Protein AF-A0A7C3WWT5-F1 (afdb_monomer_lite)

Foldseek 3Di:
DVVVLVVLVPDQEAEAEAEQAPPGPDAPVVVVVVVVVVNCVNPVVSVVHQYAYEHEDCVRGDVVSVVVSVVVCVVVVHHYFYAYPVVRHRVVVVVVVSVVSRVVSCVVVPVDDPDDPPPDPDDVVPPQQWAWDDDDQAIEIDGPVLLVLVVVFDCVDPVSVVVSVVVCVVSVVLVRCVVVVADFQGWYHRPPDIDTDDDDD

Radius of gyration: 20.86 Å; chains: 1; bounding box: 36×43×58 Å

Sequence (201 aa):
GLRFLRHVERTAVLLHLVDVSEAALEPPAAALKAVLGELAAYSPRLLQRPQLLAASKVDVVYRPHLEEAREEALRRGWKFFPISAVTGQGLPELVGCLCELVEEHRKGSGFPESGERVVYAYDPRRERGFRVVREEGYYRVLGEAVEGLVRRLDLERPQALAYVQSRLRRMGVEEELLRQGAREGDTVVIGDYVFDFLPES

pLDDT: mean 79.28, std 17.75, range [28.95, 97.94]

Structure (mmCIF, N/CA/C/O backbone):
data_AF-A0A7C3WWT5-F1
#
_entry.id   AF-A0A7C3WWT5-F1
#
loop_
_atom_site.group_PDB
_atom_site.id
_atom_site.type_symbol
_atom_site.label_atom_id
_atom_site.label_alt_id
_atom_site.label_comp_id
_atom_site.label_asym_id
_atom_site.label_entity_id
_atom_site.label_seq_id
_atom_site.pdbx_PDB_ins_code
_atom_site.Cartn_x
_atom_site.Cartn_y
_atom_site.Cartn_z
_atom_site.occupancy
_atom_site.B_iso_or_equiv
_atom_site.auth_seq_id
_atom_site.auth_comp_id
_atom_site.auth_asym_id
_atom_site.auth_atom_id
_atom_site.pdbx_PDB_model_num
ATOM 1 N N . GLY A 1 1 ? 3.940 -12.212 5.583 1.00 54.59 1 GLY A N 1
ATOM 2 C CA . GLY A 1 1 ? 3.938 -12.922 6.888 1.00 54.59 1 GLY A CA 1
ATOM 3 C C . GLY A 1 1 ? 2.726 -12.523 7.722 1.00 54.59 1 GLY A C 1
ATOM 4 O O . GLY A 1 1 ? 2.333 -11.369 7.651 1.00 54.59 1 GLY A O 1
ATOM 5 N N . LEU A 1 2 ? 2.131 -13.439 8.499 1.00 52.16 2 LEU A N 1
ATOM 6 C CA . LEU A 1 2 ? 0.781 -13.313 9.099 1.00 52.16 2 LEU A CA 1
ATOM 7 C C . LEU A 1 2 ? 0.488 -11.981 9.829 1.00 52.16 2 LEU A C 1
ATOM 9 O O . LEU A 1 2 ? -0.620 -11.459 9.756 1.00 52.16 2 LEU A O 1
ATOM 13 N N . ARG A 1 3 ? 1.495 -11.396 10.495 1.00 53.31 3 ARG A N 1
ATOM 14 C CA . ARG A 1 3 ? 1.381 -10.093 11.171 1.00 53.31 3 ARG A CA 1
ATOM 15 C C . ARG A 1 3 ? 1.045 -8.955 10.198 1.00 53.31 3 ARG A C 1
ATOM 17 O O . ARG A 1 3 ? 0.202 -8.136 10.526 1.00 53.31 3 ARG A O 1
ATOM 24 N N . PHE A 1 4 ? 1.633 -8.928 9.002 1.00 62.91 4 PHE A N 1
ATOM 25 C CA . PHE A 1 4 ? 1.318 -7.947 7.951 1.00 62.91 4 PHE A CA 1
ATOM 26 C C . PHE A 1 4 ? -0.140 -8.070 7.486 1.00 62.91 4 PHE A C 1
ATOM 28 O O . PHE A 1 4 ? -0.837 -7.071 7.360 1.00 62.91 4 PHE A O 1
ATOM 35 N N . LEU A 1 5 ? -0.642 -9.296 7.332 1.00 66.94 5 LEU A N 1
ATOM 36 C CA . LEU A 1 5 ? -2.000 -9.551 6.838 1.00 66.94 5 LEU A CA 1
ATOM 37 C C . LEU A 1 5 ? -3.086 -9.083 7.819 1.00 66.94 5 LEU A C 1
ATOM 39 O O . LEU A 1 5 ? -4.090 -8.515 7.393 1.00 66.94 5 LEU A O 1
ATOM 43 N N . ARG A 1 6 ? -2.835 -9.191 9.132 1.00 62.66 6 ARG A N 1
ATOM 44 C CA . ARG A 1 6 ? -3.691 -8.571 10.162 1.00 62.66 6 ARG A CA 1
ATOM 45 C C . ARG A 1 6 ? -3.781 -7.045 10.039 1.00 62.66 6 ARG A C 1
ATOM 47 O O . ARG A 1 6 ? -4.819 -6.476 10.360 1.00 62.66 6 ARG A O 1
ATOM 54 N N . HIS A 1 7 ? -2.717 -6.375 9.591 1.00 63.53 7 HIS A N 1
ATOM 55 C CA . HIS A 1 7 ? -2.743 -4.923 9.368 1.00 63.53 7 HIS A CA 1
ATOM 56 C C . HIS A 1 7 ? -3.504 -4.582 8.087 1.00 63.53 7 HIS A C 1
ATOM 58 O O . HIS A 1 7 ? -4.303 -3.647 8.075 1.00 63.53 7 HIS A O 1
ATOM 64 N N . VAL A 1 8 ? -3.321 -5.390 7.037 1.00 65.19 8 VAL A N 1
ATOM 65 C CA . VAL A 1 8 ? -4.068 -5.259 5.782 1.00 65.19 8 VAL A CA 1
ATOM 66 C C . VAL A 1 8 ? -5.573 -5.366 6.036 1.00 65.19 8 VAL A C 1
ATOM 68 O O . VAL A 1 8 ? -6.326 -4.589 5.471 1.00 65.19 8 VAL A O 1
ATOM 71 N N . GLU A 1 9 ? -6.042 -6.198 6.971 1.00 64.56 9 GLU A N 1
ATOM 72 C CA . GLU A 1 9 ? -7.459 -6.261 7.387 1.00 64.56 9 GLU A CA 1
ATOM 73 C C . GLU A 1 9 ? -8.041 -4.973 7.974 1.00 64.56 9 GLU A C 1
ATOM 75 O O . GLU A 1 9 ? -9.256 -4.884 8.122 1.00 64.56 9 GLU A O 1
ATOM 80 N N . ARG A 1 10 ? -7.246 -3.941 8.248 1.00 68.00 10 ARG A N 1
ATOM 81 C CA . ARG A 1 10 ? -7.733 -2.666 8.796 1.00 68.00 10 ARG A CA 1
ATOM 82 C C . ARG A 1 10 ? -7.641 -1.505 7.800 1.00 68.00 10 ARG A C 1
ATOM 84 O O . ARG A 1 10 ? -7.881 -0.365 8.181 1.00 68.00 10 ARG A O 1
ATOM 91 N N . THR A 1 11 ? -7.312 -1.776 6.534 1.00 74.81 11 THR A N 1
ATOM 92 C CA . THR A 1 11 ? -7.235 -0.756 5.478 1.00 74.81 11 THR A CA 1
ATOM 93 C C . THR A 1 11 ? -8.552 -0.588 4.717 1.00 74.81 11 THR A C 1
ATOM 95 O O . THR A 1 11 ? -9.292 -1.542 4.488 1.00 74.81 11 THR A O 1
ATOM 98 N N . ALA A 1 12 ? -8.834 0.634 4.272 1.00 78.81 12 ALA A N 1
ATOM 99 C CA . ALA A 1 12 ? -10.000 0.927 3.436 1.00 78.81 12 ALA A CA 1
ATOM 100 C C . ALA A 1 12 ? -9.848 0.406 1.992 1.00 78.81 12 ALA A C 1
ATOM 102 O O . ALA A 1 12 ? -10.822 0.011 1.356 1.00 78.81 12 ALA A O 1
ATOM 103 N N . VAL A 1 13 ? -8.615 0.412 1.479 1.00 86.38 13 VAL A N 1
ATOM 104 C CA . VAL A 1 13 ? -8.267 0.166 0.072 1.00 86.38 13 VAL A CA 1
ATOM 105 C C . VAL A 1 13 ? -7.012 -0.703 0.016 1.00 86.38 13 VAL A C 1
ATOM 107 O O . VAL A 1 13 ? -6.165 -0.630 0.913 1.00 86.38 13 VAL A O 1
ATOM 110 N N . LEU A 1 14 ? -6.884 -1.520 -1.032 1.00 91.75 14 LEU A N 1
ATOM 111 C CA . LEU A 1 14 ? -5.660 -2.258 -1.347 1.00 91.75 14 LEU A CA 1
ATOM 112 C C . LEU A 1 14 ? -4.989 -1.660 -2.585 1.00 91.75 14 LEU A C 1
ATOM 114 O O . LEU A 1 14 ? -5.578 -1.612 -3.662 1.00 91.75 14 LEU A O 1
ATOM 118 N N . LEU A 1 15 ? -3.743 -1.220 -2.436 1.00 94.75 15 LEU A N 1
ATOM 119 C CA . LEU A 1 15 ? -2.902 -0.821 -3.557 1.00 94.75 15 LEU A CA 1
ATOM 120 C C . LEU A 1 15 ? -1.881 -1.925 -3.810 1.00 94.75 15 LEU A C 1
ATOM 122 O O . LEU A 1 15 ? -1.013 -2.174 -2.975 1.00 94.75 15 LEU A O 1
ATOM 126 N N . HIS A 1 16 ? -1.969 -2.558 -4.973 1.00 95.19 16 HIS A N 1
ATOM 127 C CA . HIS A 1 16 ? -0.945 -3.484 -5.436 1.00 95.19 16 HIS A CA 1
ATOM 128 C C . HIS A 1 16 ? 0.153 -2.697 -6.130 1.00 95.19 16 HIS A C 1
ATOM 130 O O . HIS A 1 16 ? -0.129 -1.915 -7.036 1.00 95.19 16 HIS A O 1
ATOM 136 N N . LEU A 1 17 ? 1.397 -2.900 -5.715 1.00 95.31 17 LEU A N 1
ATOM 137 C CA . LEU A 1 17 ? 2.558 -2.266 -6.323 1.00 95.31 17 LEU A CA 1
ATOM 138 C C . LEU A 1 17 ? 3.370 -3.328 -7.062 1.00 95.31 17 LEU A C 1
ATOM 140 O O . LEU A 1 17 ? 3.839 -4.277 -6.438 1.00 95.31 17 LEU A O 1
ATOM 144 N N . VAL A 1 18 ? 3.538 -3.169 -8.373 1.00 95.94 18 VAL A N 1
ATOM 145 C CA . VAL A 1 18 ? 4.320 -4.092 -9.211 1.00 95.94 18 VAL A CA 1
ATOM 146 C C . VAL A 1 18 ? 5.515 -3.374 -9.821 1.00 95.94 18 VAL A C 1
ATOM 148 O O . VAL A 1 18 ? 5.414 -2.215 -10.215 1.00 95.94 18 VAL A O 1
ATOM 151 N N . ASP A 1 19 ? 6.667 -4.031 -9.873 1.00 95.62 19 ASP A N 1
ATOM 152 C CA . ASP A 1 19 ? 7.859 -3.517 -10.552 1.00 95.62 19 ASP A CA 1
ATOM 153 C C . ASP A 1 19 ? 7.747 -3.807 -12.053 1.00 95.62 19 ASP A C 1
ATOM 155 O O . ASP A 1 19 ? 7.584 -4.963 -12.439 1.00 95.62 19 ASP A O 1
ATOM 159 N N . VAL A 1 20 ? 7.799 -2.770 -12.896 1.00 97.44 20 VAL A N 1
ATOM 160 C CA . VAL A 1 20 ? 7.745 -2.930 -14.362 1.00 97.44 20 VAL A CA 1
ATOM 161 C C . VAL A 1 20 ? 9.091 -2.704 -15.045 1.00 97.44 20 VAL A C 1
ATOM 163 O O . VAL A 1 20 ? 9.148 -2.537 -16.262 1.00 97.44 20 VAL A O 1
ATOM 166 N N . SER A 1 21 ? 10.181 -2.683 -14.283 1.00 96.00 21 SER A N 1
ATOM 167 C CA . SER A 1 21 ? 11.532 -2.643 -14.833 1.00 96.00 21 SER A CA 1
ATOM 168 C C . SER A 1 21 ? 11.971 -4.013 -15.352 1.00 96.00 21 SER A C 1
ATOM 170 O O . SER A 1 21 ? 11.364 -5.046 -15.059 1.00 96.00 21 SER A O 1
ATOM 172 N N . GLU A 1 22 ? 13.056 -4.032 -16.123 1.00 92.31 22 GLU A N 1
ATOM 173 C CA . GLU A 1 22 ? 13.696 -5.277 -16.569 1.00 92.31 22 GLU A CA 1
ATOM 174 C C . GLU A 1 22 ? 14.328 -6.051 -15.397 1.00 92.31 22 GLU A C 1
ATOM 176 O O . GLU A 1 22 ? 14.465 -7.267 -15.452 1.00 92.31 22 GLU A O 1
ATOM 181 N N . ALA A 1 23 ? 14.660 -5.356 -14.303 1.00 92.56 23 ALA A N 1
ATOM 182 C CA . ALA A 1 23 ? 15.249 -5.936 -13.098 1.00 92.56 23 ALA A CA 1
ATOM 183 C C . ALA A 1 23 ? 14.211 -6.532 -12.126 1.00 92.56 23 ALA A C 1
ATOM 185 O O . ALA A 1 23 ? 14.575 -6.930 -11.016 1.00 92.56 23 ALA A O 1
ATOM 186 N N . ALA A 1 24 ? 12.929 -6.561 -12.503 1.00 91.00 24 ALA A N 1
ATOM 187 C CA . ALA A 1 24 ? 11.886 -7.176 -11.694 1.00 91.00 24 ALA A CA 1
ATOM 188 C C . ALA A 1 24 ? 12.204 -8.662 -11.442 1.00 91.00 24 ALA A C 1
ATOM 190 O O . ALA A 1 24 ? 12.615 -9.386 -12.348 1.00 91.00 24 ALA A O 1
ATOM 191 N N . LEU A 1 25 ? 12.007 -9.123 -10.201 1.00 90.81 25 LEU A N 1
ATOM 192 C CA . LEU A 1 25 ? 12.270 -10.519 -9.816 1.00 90.81 25 LEU A CA 1
ATOM 193 C C . LEU A 1 25 ? 11.361 -11.509 -10.555 1.00 90.81 25 LEU A C 1
ATOM 195 O O . LEU A 1 25 ? 11.744 -12.653 -10.788 1.00 90.81 25 LEU A O 1
ATOM 199 N N . GLU A 1 26 ? 10.159 -11.064 -10.906 1.00 93.19 26 GLU A N 1
ATOM 200 C CA . GLU A 1 26 ? 9.161 -11.835 -11.628 1.00 93.19 26 GLU A CA 1
ATOM 201 C C . GLU A 1 26 ? 8.256 -10.902 -12.454 1.00 93.19 26 GLU A C 1
ATOM 203 O O . GLU A 1 26 ? 8.155 -9.711 -12.137 1.00 93.19 26 GLU A O 1
ATOM 208 N N . PRO A 1 27 ? 7.580 -11.421 -13.496 1.00 93.62 27 PRO A N 1
ATOM 209 C CA . PRO A 1 27 ? 6.626 -10.638 -14.274 1.00 93.62 27 PRO A CA 1
ATOM 210 C C . PRO A 1 27 ? 5.441 -10.155 -13.419 1.00 93.62 27 PRO A C 1
ATOM 212 O O . PRO A 1 27 ? 4.983 -10.894 -12.537 1.00 93.62 27 PRO A O 1
ATOM 215 N N . PRO A 1 28 ? 4.881 -8.961 -13.687 1.00 95.12 28 PRO A N 1
ATOM 216 C CA . PRO A 1 28 ? 3.755 -8.405 -12.935 1.00 95.12 28 PRO A CA 1
ATOM 217 C C . PRO A 1 28 ? 2.566 -9.348 -12.731 1.00 95.12 28 PRO A C 1
ATOM 219 O O . PRO A 1 28 ? 1.996 -9.383 -11.638 1.00 95.12 28 PRO A O 1
ATOM 222 N N . ALA A 1 29 ? 2.190 -10.139 -13.740 1.00 94.56 29 ALA A N 1
ATOM 223 C CA . ALA A 1 29 ? 1.081 -11.084 -13.610 1.00 94.56 29 ALA A CA 1
ATOM 224 C C . ALA A 1 29 ? 1.377 -12.207 -12.600 1.00 94.56 29 ALA A C 1
ATOM 226 O O . ALA A 1 29 ? 0.482 -12.623 -11.857 1.00 94.56 29 ALA A O 1
ATOM 227 N N . ALA A 1 30 ? 2.623 -12.688 -12.550 1.00 94.38 30 ALA A N 1
ATOM 228 C CA . ALA A 1 30 ? 3.052 -13.699 -11.586 1.00 94.38 30 ALA A CA 1
ATOM 229 C C . ALA A 1 30 ? 3.057 -13.128 -10.160 1.00 94.38 30 ALA A C 1
ATOM 231 O O . ALA A 1 30 ? 2.413 -13.715 -9.283 1.00 94.38 30 ALA A O 1
ATOM 232 N N . ALA A 1 31 ? 3.635 -11.934 -9.977 1.00 93.38 31 ALA A N 1
ATOM 233 C CA . ALA A 1 31 ? 3.681 -11.249 -8.683 1.00 93.38 31 ALA A CA 1
ATOM 234 C C . ALA A 1 31 ? 2.273 -11.021 -8.122 1.00 93.38 31 ALA A C 1
ATOM 236 O O . ALA A 1 31 ? 1.980 -11.339 -6.967 1.00 93.38 31 ALA A O 1
ATOM 237 N N . LEU A 1 32 ? 1.362 -10.519 -8.963 1.00 95.56 32 LEU A N 1
ATOM 238 C CA . LEU A 1 32 ? -0.028 -10.294 -8.573 1.00 95.56 32 LEU A CA 1
ATOM 239 C C . LEU A 1 32 ? -0.729 -11.597 -8.216 1.00 95.56 32 LEU A C 1
ATOM 241 O O . LEU A 1 32 ? -1.433 -11.656 -7.210 1.00 95.56 32 LEU A O 1
ATOM 245 N N . LYS A 1 33 ? -0.533 -12.658 -9.002 1.00 94.19 33 LYS A N 1
ATOM 246 C CA . LYS A 1 33 ? -1.134 -13.961 -8.712 1.00 94.19 33 LYS A CA 1
ATOM 247 C C . LYS A 1 33 ? -0.661 -14.514 -7.367 1.00 94.19 33 LYS A C 1
ATOM 249 O O . LYS A 1 33 ? -1.489 -15.046 -6.627 1.00 94.19 33 LYS A O 1
ATOM 254 N N . ALA A 1 34 ? 0.625 -14.380 -7.049 1.00 91.50 34 ALA A N 1
ATOM 255 C CA . ALA A 1 34 ? 1.180 -14.810 -5.771 1.00 91.50 34 ALA A CA 1
ATOM 256 C C . ALA A 1 34 ? 0.547 -14.034 -4.605 1.00 91.50 34 ALA A C 1
ATOM 258 O O . ALA A 1 34 ? -0.067 -14.643 -3.726 1.00 91.50 34 ALA A O 1
ATOM 259 N N . VAL A 1 35 ? 0.584 -12.697 -4.654 1.00 89.75 35 VAL A N 1
ATOM 260 C CA . VAL A 1 35 ? 0.025 -11.829 -3.603 1.00 89.75 35 VAL A CA 1
ATOM 261 C C . VAL A 1 35 ? -1.478 -12.055 -3.424 1.00 89.75 35 VAL A C 1
ATOM 263 O O . VAL A 1 35 ? -1.959 -12.179 -2.299 1.00 89.75 35 VAL A O 1
ATOM 266 N N . LEU A 1 36 ? -2.241 -12.167 -4.513 1.00 90.94 36 LEU A N 1
ATOM 267 C CA . LEU A 1 36 ? -3.680 -12.430 -4.436 1.00 90.94 36 LEU A CA 1
ATOM 268 C C . LEU A 1 36 ? -3.985 -13.819 -3.876 1.00 90.94 36 LEU A C 1
ATOM 270 O O . LEU A 1 36 ? -4.959 -13.969 -3.139 1.00 90.94 36 LEU A O 1
ATOM 274 N N . GLY A 1 37 ? -3.155 -14.817 -4.189 1.00 87.81 37 GLY A N 1
ATOM 275 C CA . GLY A 1 37 ? -3.239 -16.149 -3.598 1.00 87.81 37 GLY A CA 1
ATOM 276 C C . GLY A 1 37 ? -3.024 -16.120 -2.085 1.00 87.81 37 GLY A C 1
ATOM 277 O O . GLY A 1 37 ? -3.815 -16.707 -1.347 1.00 87.81 37 GLY A O 1
ATOM 278 N N . GLU A 1 38 ? -2.017 -15.382 -1.611 1.00 85.94 38 GLU A N 1
ATOM 279 C CA . GLU A 1 38 ? -1.762 -15.193 -0.177 1.00 85.94 38 GLU A CA 1
ATOM 280 C C . GLU A 1 38 ? -2.920 -14.476 0.530 1.00 85.94 38 GLU A C 1
ATOM 282 O O . GLU A 1 38 ? -3.373 -14.921 1.588 1.00 85.94 38 GLU A O 1
ATOM 287 N N . LEU A 1 39 ? -3.443 -13.399 -0.068 1.00 86.00 39 LEU A N 1
ATOM 288 C CA . LEU A 1 39 ? -4.589 -12.659 0.470 1.00 86.00 39 LEU A CA 1
ATOM 289 C C . LEU A 1 39 ? -5.844 -13.539 0.542 1.00 86.00 39 LEU A C 1
ATOM 291 O O . LEU A 1 39 ? -6.531 -13.535 1.563 1.00 86.00 39 LEU A O 1
ATOM 295 N N . ALA A 1 40 ? -6.122 -14.319 -0.508 1.00 85.75 40 ALA A N 1
ATOM 296 C CA . ALA A 1 40 ? -7.253 -15.244 -0.556 1.00 85.75 40 ALA A CA 1
ATOM 297 C C . ALA A 1 40 ? -7.145 -16.344 0.507 1.00 85.75 40 ALA A C 1
ATOM 299 O O . ALA A 1 40 ? -8.132 -16.648 1.176 1.00 8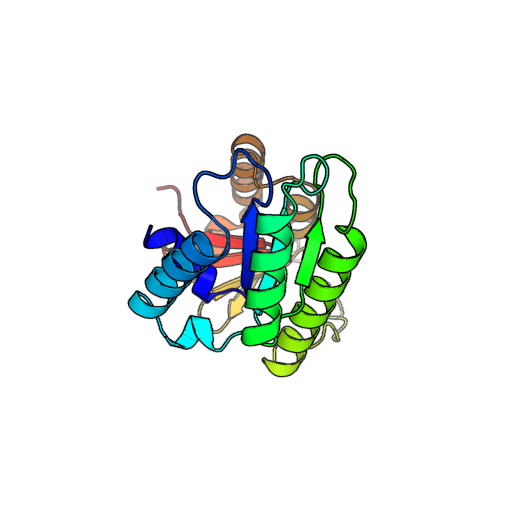5.75 40 ALA A O 1
ATOM 300 N N . ALA A 1 41 ? -5.952 -16.929 0.654 1.00 77.88 41 ALA A N 1
ATOM 301 C CA . ALA A 1 41 ? -5.685 -17.998 1.611 1.00 77.88 41 ALA A CA 1
ATOM 302 C C . ALA A 1 41 ? -5.819 -17.520 3.061 1.00 77.88 41 ALA A C 1
ATOM 304 O O . ALA A 1 41 ? -6.240 -18.285 3.925 1.00 77.88 41 ALA A O 1
ATOM 305 N N . TYR A 1 42 ? -5.479 -16.258 3.324 1.00 80.44 42 TYR A N 1
ATOM 306 C CA . TYR A 1 42 ? -5.637 -15.662 4.642 1.00 80.44 42 TYR A CA 1
ATOM 307 C C . TYR A 1 42 ? -7.089 -15.263 4.934 1.00 80.44 42 TYR A C 1
ATOM 309 O O . TYR A 1 42 ? -7.643 -15.669 5.953 1.00 80.44 42 TYR A O 1
ATOM 317 N N . SER A 1 43 ? -7.721 -14.480 4.054 1.00 80.19 43 SER A N 1
ATOM 318 C CA . SER A 1 43 ? -9.106 -14.033 4.233 1.00 80.19 43 SER A CA 1
ATOM 319 C C . SER A 1 43 ? -9.719 -13.603 2.894 1.00 80.19 43 SER A C 1
ATOM 321 O O . SER A 1 43 ? -9.416 -12.514 2.398 1.00 80.19 43 SER A O 1
ATOM 323 N N . PRO A 1 44 ? -10.660 -14.379 2.319 1.00 79.12 44 PRO A N 1
ATOM 324 C CA . PRO A 1 44 ? -11.316 -14.030 1.054 1.00 79.12 44 PRO A CA 1
ATOM 325 C C . PRO A 1 44 ? -12.039 -12.674 1.074 1.00 79.12 44 PRO A C 1
ATOM 327 O O . PRO A 1 44 ? -12.259 -12.071 0.025 1.00 79.12 44 PRO A O 1
ATOM 330 N N . ARG A 1 45 ? -12.394 -12.168 2.264 1.00 80.69 45 ARG A N 1
ATOM 331 C CA . ARG A 1 45 ? -13.027 -10.852 2.441 1.00 80.69 45 ARG A CA 1
ATOM 332 C C . ARG A 1 45 ? -12.105 -9.698 2.044 1.00 80.69 45 ARG A C 1
ATOM 334 O O . ARG A 1 45 ? -12.603 -8.664 1.613 1.00 80.69 45 ARG A O 1
ATOM 341 N N . LEU A 1 46 ? -10.784 -9.871 2.133 1.00 80.75 46 LEU A N 1
ATOM 342 C CA . LEU A 1 46 ? -9.820 -8.852 1.705 1.00 80.75 46 LEU A CA 1
ATOM 343 C C . LEU A 1 46 ? -9.936 -8.544 0.210 1.00 80.75 46 LEU A C 1
ATOM 345 O O . LEU A 1 46 ? -9.813 -7.391 -0.189 1.00 80.75 46 LEU A O 1
ATOM 349 N N . LEU A 1 47 ? -10.251 -9.553 -0.606 1.00 86.00 47 LEU A N 1
ATOM 350 C CA . LEU A 1 47 ? -10.399 -9.392 -2.053 1.00 86.00 47 LEU A CA 1
ATOM 351 C C . LEU A 1 47 ? -11.664 -8.624 -2.460 1.00 86.00 47 LEU A C 1
ATOM 353 O O . LEU A 1 47 ? -11.774 -8.211 -3.611 1.00 86.00 47 LEU A O 1
ATOM 357 N N . GLN A 1 48 ? -12.610 -8.423 -1.539 1.00 84.50 48 GLN A N 1
ATOM 358 C CA . GLN A 1 48 ? -13.833 -7.655 -1.796 1.00 84.50 48 GLN A CA 1
ATOM 359 C C . GLN A 1 48 ? -13.627 -6.144 -1.642 1.00 84.50 48 GLN A C 1
ATOM 361 O O . GLN A 1 48 ? -14.520 -5.366 -1.969 1.00 84.50 48 GLN A O 1
ATOM 366 N N . ARG A 1 49 ? -12.474 -5.713 -1.122 1.00 84.94 49 ARG A N 1
ATOM 367 C CA . ARG A 1 49 ? -12.171 -4.291 -0.954 1.00 84.94 49 ARG A CA 1
ATOM 368 C C . ARG A 1 49 ? -11.925 -3.610 -2.294 1.00 84.94 49 ARG A C 1
ATOM 370 O O . ARG A 1 49 ? -11.525 -4.288 -3.238 1.00 84.94 49 ARG A O 1
ATOM 377 N N . PRO A 1 50 ? -12.088 -2.278 -2.380 1.00 90.69 50 PRO A N 1
ATOM 378 C CA . PRO A 1 50 ? -11.565 -1.514 -3.502 1.00 90.69 50 PRO A CA 1
ATOM 379 C C . PRO A 1 50 ? -10.071 -1.800 -3.682 1.00 90.69 50 PRO A C 1
ATOM 381 O O . PRO A 1 50 ? -9.302 -1.731 -2.716 1.00 90.69 50 PRO A O 1
ATOM 384 N N . GLN A 1 51 ? -9.669 -2.139 -4.908 1.00 94.56 51 GLN A N 1
ATOM 385 C CA . GLN A 1 51 ? -8.278 -2.443 -5.237 1.00 94.56 51 GLN A CA 1
ATOM 386 C C . GLN A 1 51 ? -7.809 -1.628 -6.438 1.00 94.56 51 GLN A C 1
ATOM 388 O O . GLN A 1 51 ? -8.578 -1.308 -7.348 1.00 94.56 51 GLN A O 1
ATOM 393 N N . LEU A 1 52 ? -6.527 -1.292 -6.412 1.00 96.06 52 LEU A N 1
ATOM 394 C CA . LEU A 1 52 ? -5.843 -0.471 -7.401 1.00 96.06 52 LEU A CA 1
ATOM 395 C C . LEU A 1 52 ? -4.522 -1.145 -7.759 1.00 96.06 52 LEU A C 1
ATOM 397 O O . LEU A 1 52 ? -3.956 -1.872 -6.939 1.00 96.06 52 LEU A O 1
ATOM 401 N N . LEU A 1 53 ? -4.004 -0.857 -8.950 1.00 97.81 53 LEU A N 1
ATOM 402 C CA . LEU A 1 53 ? -2.680 -1.305 -9.368 1.00 97.81 53 LEU A CA 1
ATOM 403 C C . LEU A 1 53 ? -1.789 -0.108 -9.690 1.00 97.81 53 LEU A C 1
ATOM 405 O O . LEU A 1 53 ? -2.129 0.708 -10.545 1.00 97.81 53 LEU A O 1
ATOM 409 N N . ALA A 1 54 ? -0.626 -0.037 -9.050 1.00 97.38 54 ALA A N 1
ATOM 410 C CA . ALA A 1 54 ? 0.446 0.876 -9.409 1.00 97.38 54 ALA A CA 1
ATOM 411 C C . ALA A 1 54 ? 1.616 0.109 -10.041 1.00 97.38 54 ALA A C 1
ATOM 413 O O . ALA A 1 54 ? 2.206 -0.777 -9.422 1.00 97.38 54 ALA A O 1
ATOM 414 N N . ALA A 1 55 ? 1.970 0.479 -11.270 1.00 97.56 55 ALA A N 1
ATOM 415 C CA . ALA A 1 55 ? 3.179 0.024 -11.943 1.00 97.56 55 ALA A CA 1
ATOM 416 C C . ALA A 1 55 ? 4.337 0.955 -11.568 1.00 97.56 55 ALA A C 1
ATOM 418 O O . ALA A 1 55 ? 4.383 2.101 -12.003 1.00 97.56 55 ALA A O 1
ATOM 419 N N . SER A 1 56 ? 5.249 0.475 -10.732 1.00 95.75 56 SER A N 1
ATOM 420 C CA . SER A 1 56 ? 6.384 1.227 -10.197 1.00 95.75 56 SER A CA 1
ATOM 421 C C . SER A 1 56 ? 7.626 1.163 -11.087 1.00 95.75 56 SER A C 1
ATOM 423 O O . SER A 1 56 ? 7.809 0.214 -11.848 1.00 95.75 56 SER A O 1
ATOM 425 N N . LYS A 1 57 ? 8.510 2.158 -10.927 1.00 95.62 57 LYS A N 1
ATOM 426 C CA . LYS A 1 57 ? 9.794 2.296 -11.641 1.00 95.62 57 LYS A CA 1
ATOM 427 C C . LYS A 1 57 ? 9.653 2.546 -13.145 1.00 95.62 57 LYS A C 1
ATOM 429 O O . LYS A 1 57 ? 10.443 2.050 -13.947 1.00 95.62 57 LYS A O 1
ATOM 434 N N . VAL A 1 58 ? 8.657 3.338 -13.555 1.00 96.12 58 VAL A N 1
ATOM 435 C CA . VAL A 1 58 ? 8.454 3.639 -14.988 1.00 96.12 58 VAL A CA 1
ATOM 436 C C . VAL A 1 58 ? 9.578 4.469 -15.620 1.00 96.12 58 VAL A C 1
ATOM 438 O O . VAL A 1 58 ? 9.670 4.545 -16.842 1.00 96.12 58 VAL A O 1
ATOM 441 N N . ASP A 1 59 ? 10.460 5.051 -14.809 1.00 95.19 59 ASP A N 1
ATOM 442 C CA . ASP A 1 59 ? 11.701 5.695 -15.248 1.00 95.19 59 ASP A CA 1
ATOM 443 C C . ASP A 1 59 ? 12.692 4.718 -15.908 1.00 95.19 59 ASP A C 1
ATOM 445 O O . ASP A 1 59 ? 13.466 5.124 -16.773 1.00 95.19 59 ASP A O 1
ATOM 449 N N . VAL A 1 60 ? 12.621 3.429 -15.566 1.00 95.88 60 VAL A N 1
ATOM 450 C CA . VAL A 1 60 ? 13.443 2.341 -16.127 1.00 95.88 60 VAL A CA 1
ATOM 451 C C . VAL A 1 60 ? 12.562 1.215 -16.681 1.00 95.88 60 VAL A C 1
ATOM 453 O O . VAL A 1 60 ? 12.834 0.027 -16.511 1.00 95.88 60 VAL A O 1
ATOM 456 N N . VAL A 1 61 ? 11.454 1.602 -17.317 1.00 95.00 61 VAL A N 1
ATOM 457 C CA . VAL A 1 61 ? 10.397 0.683 -17.750 1.00 95.00 61 VAL A CA 1
ATOM 458 C C . VAL A 1 61 ? 10.854 -0.336 -18.794 1.00 95.00 61 VAL A C 1
ATOM 460 O O . VAL A 1 61 ? 11.414 0.007 -19.837 1.00 95.00 61 VAL A O 1
ATOM 463 N N . TYR A 1 62 ? 10.473 -1.592 -18.573 1.00 96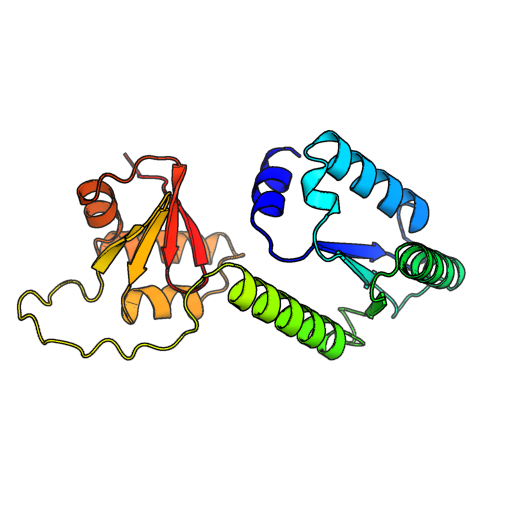.88 62 TYR A N 1
ATOM 464 C CA . TYR A 1 62 ? 10.425 -2.626 -19.594 1.00 96.88 62 TYR A CA 1
ATOM 465 C C . TYR A 1 62 ? 8.993 -2.732 -20.134 1.00 96.88 62 TYR A C 1
ATOM 467 O O . TYR A 1 62 ? 8.067 -3.145 -19.434 1.00 96.88 62 TYR A O 1
ATOM 475 N N . ARG A 1 63 ? 8.782 -2.312 -21.391 1.00 96.38 63 ARG A N 1
ATOM 476 C CA . ARG A 1 63 ? 7.430 -2.154 -21.971 1.00 96.38 63 ARG A CA 1
ATOM 477 C C . ARG A 1 63 ? 6.534 -3.396 -21.849 1.00 96.38 63 ARG A C 1
ATOM 479 O O . ARG A 1 63 ? 5.374 -3.205 -21.498 1.00 96.38 63 ARG A O 1
ATOM 486 N N . PRO A 1 64 ? 7.016 -4.632 -22.080 1.00 97.44 64 PRO A N 1
ATOM 487 C CA . PRO A 1 64 ? 6.177 -5.817 -21.911 1.00 97.44 64 PRO A CA 1
ATOM 488 C C . PRO A 1 64 ? 5.604 -5.973 -20.496 1.00 97.44 64 PRO A C 1
ATOM 490 O O . PRO A 1 64 ? 4.431 -6.305 -20.363 1.00 97.44 64 PRO A O 1
ATOM 493 N N . HIS A 1 65 ? 6.374 -5.661 -19.447 1.00 97.88 65 HIS A N 1
ATOM 494 C CA . HIS A 1 65 ? 5.867 -5.690 -18.068 1.00 97.88 65 HIS A CA 1
ATOM 495 C C . HIS A 1 65 ? 4.806 -4.610 -17.831 1.00 97.88 65 HIS A C 1
ATOM 497 O O . HIS A 1 65 ? 3.795 -4.867 -17.180 1.00 97.88 65 HIS A O 1
ATOM 503 N N . LEU A 1 66 ? 5.000 -3.406 -18.376 1.00 97.38 66 LEU A N 1
ATOM 504 C CA . LEU A 1 66 ? 4.011 -2.336 -18.242 1.00 97.38 66 LEU A CA 1
ATOM 505 C C . LEU A 1 66 ? 2.672 -2.714 -18.889 1.00 97.38 66 LEU A C 1
ATOM 507 O O . LEU A 1 66 ? 1.625 -2.514 -18.270 1.00 97.38 66 LEU A O 1
ATOM 511 N N . GLU A 1 67 ? 2.702 -3.256 -20.108 1.00 97.62 67 GLU A N 1
ATOM 512 C CA . GLU A 1 67 ? 1.482 -3.687 -20.798 1.00 97.62 67 GLU A CA 1
ATOM 513 C C . GLU A 1 67 ? 0.821 -4.867 -20.076 1.00 97.62 67 GLU A C 1
ATOM 515 O O . GLU A 1 67 ? -0.386 -4.833 -19.854 1.00 97.62 67 GLU A O 1
ATOM 520 N N . GLU A 1 68 ? 1.591 -5.851 -19.599 1.00 97.62 68 GLU A N 1
ATOM 521 C CA . GLU A 1 68 ? 1.048 -6.968 -18.815 1.00 97.62 68 GLU A CA 1
ATOM 522 C C . GLU A 1 68 ? 0.335 -6.484 -17.540 1.00 97.62 68 GLU A C 1
ATOM 524 O O . GLU A 1 68 ? -0.795 -6.894 -17.255 1.00 97.62 68 GLU A O 1
ATOM 529 N N . ALA A 1 69 ? 0.958 -5.568 -16.790 1.00 97.31 69 ALA A N 1
ATOM 530 C CA . ALA A 1 69 ? 0.355 -4.970 -15.602 1.00 97.31 69 ALA A CA 1
ATOM 531 C C . ALA A 1 69 ? -0.938 -4.214 -15.951 1.00 97.31 69 ALA A C 1
ATOM 533 O O . ALA A 1 69 ? -1.956 -4.352 -15.268 1.00 97.31 69 ALA A O 1
ATOM 534 N N . ARG A 1 70 ? -0.926 -3.443 -17.044 1.00 97.69 70 ARG A N 1
ATOM 535 C CA . ARG A 1 70 ? -2.094 -2.692 -17.516 1.00 97.69 70 ARG A CA 1
ATOM 536 C C . ARG A 1 70 ? -3.251 -3.613 -17.894 1.00 97.69 70 ARG A C 1
ATOM 538 O O . ARG A 1 70 ? -4.394 -3.337 -17.528 1.00 97.69 70 ARG A O 1
ATOM 545 N N . GLU A 1 71 ? -2.971 -4.698 -18.607 1.00 97.94 71 GLU A N 1
ATOM 546 C CA . GLU A 1 71 ? -3.980 -5.691 -18.961 1.00 97.94 71 GLU A CA 1
ATOM 547 C C . GLU A 1 71 ? -4.564 -6.378 -17.725 1.00 97.94 71 GLU A C 1
ATOM 549 O O . GLU A 1 71 ? -5.773 -6.596 -17.665 1.00 97.94 71 GLU A O 1
ATOM 554 N N . GLU A 1 72 ? -3.742 -6.697 -16.722 1.00 97.12 72 GLU A N 1
ATOM 555 C CA . GLU A 1 72 ? -4.222 -7.317 -15.486 1.00 97.12 72 GLU A CA 1
ATOM 556 C C . GLU A 1 72 ? -5.133 -6.374 -14.693 1.00 97.12 72 GLU A C 1
ATOM 558 O O . GLU A 1 72 ? -6.194 -6.796 -14.226 1.00 97.12 72 GLU A O 1
ATOM 563 N N . ALA A 1 73 ? -4.785 -5.086 -14.606 1.00 96.62 73 ALA A N 1
ATOM 564 C CA . ALA A 1 73 ? -5.674 -4.084 -14.022 1.00 96.62 73 ALA A CA 1
ATOM 565 C C . ALA A 1 73 ? -7.002 -3.994 -14.784 1.00 96.62 73 ALA A C 1
ATOM 567 O O . ALA A 1 73 ? -8.067 -4.021 -14.165 1.00 96.62 73 ALA A O 1
ATOM 568 N N . LEU A 1 74 ? -6.955 -3.960 -16.121 1.00 96.69 74 LEU A N 1
ATOM 569 C CA . LEU A 1 74 ? -8.149 -3.898 -16.962 1.00 96.69 74 LEU A CA 1
ATOM 570 C C . LEU A 1 74 ? -9.047 -5.127 -16.771 1.00 96.69 74 LEU A C 1
ATOM 572 O O . LEU A 1 74 ? -10.249 -4.974 -16.558 1.00 96.69 74 LEU A O 1
ATOM 576 N N . ARG A 1 75 ? -8.472 -6.339 -16.785 1.00 96.44 75 ARG A N 1
ATOM 577 C CA . ARG A 1 75 ? -9.200 -7.602 -16.558 1.00 96.44 75 ARG A CA 1
ATOM 578 C C . ARG A 1 75 ? -9.944 -7.616 -15.225 1.00 96.44 75 ARG A C 1
ATOM 580 O O . ARG A 1 75 ? -10.994 -8.243 -15.118 1.00 96.44 75 ARG A O 1
ATOM 587 N N . ARG A 1 76 ? -9.400 -6.941 -14.212 1.00 94.12 76 ARG A N 1
ATOM 588 C CA . ARG A 1 76 ? -9.967 -6.879 -12.858 1.00 94.12 76 ARG A CA 1
ATOM 589 C C . ARG A 1 76 ? -10.837 -5.652 -12.603 1.00 94.12 76 ARG A C 1
ATOM 591 O O . ARG A 1 76 ? -11.425 -5.555 -11.529 1.00 94.12 76 ARG A O 1
ATOM 598 N N . GLY A 1 77 ? -10.918 -4.727 -13.559 1.00 95.81 77 GLY A N 1
ATOM 599 C CA . GLY A 1 77 ? -11.610 -3.451 -13.387 1.00 95.81 77 GLY A CA 1
ATOM 600 C C . GLY A 1 77 ? -10.936 -2.525 -12.368 1.00 95.81 77 GLY A C 1
ATOM 601 O O . GLY A 1 77 ? -11.605 -1.696 -11.756 1.00 95.81 77 GLY A O 1
ATOM 602 N N . TRP A 1 78 ? -9.631 -2.678 -12.141 1.00 96.81 78 TRP A N 1
ATOM 603 C CA . TRP A 1 78 ? -8.871 -1.846 -11.209 1.00 96.81 78 TRP A CA 1
ATOM 604 C C . TRP A 1 78 ? -8.365 -0.583 -11.898 1.00 96.81 78 TRP A C 1
ATOM 606 O O . TRP A 1 78 ? -7.948 -0.619 -13.058 1.00 96.81 78 TRP A O 1
ATOM 616 N N . LYS A 1 79 ? -8.341 0.543 -11.174 1.00 95.56 79 LYS A N 1
ATOM 617 C CA . LYS A 1 79 ? -7.642 1.737 -11.668 1.00 95.56 79 LYS A CA 1
ATOM 618 C C . LYS A 1 79 ? -6.137 1.444 -11.715 1.00 95.56 79 LYS A C 1
ATOM 620 O O . LYS A 1 79 ? -5.592 0.819 -10.801 1.00 95.56 79 LYS A O 1
ATOM 625 N N . PHE A 1 80 ? -5.490 1.902 -12.782 1.00 97.81 80 PHE A N 1
ATOM 626 C CA . PHE A 1 80 ? -4.089 1.629 -13.088 1.00 97.81 80 PHE A CA 1
ATOM 627 C C . PHE A 1 80 ? -3.261 2.915 -13.072 1.00 97.81 80 PHE A C 1
ATOM 629 O O . PHE A 1 80 ? -3.633 3.887 -13.730 1.00 97.81 80 PHE A O 1
ATOM 636 N N . PHE A 1 81 ? -2.129 2.898 -12.370 1.00 97.44 81 PHE A N 1
ATOM 637 C CA . PHE A 1 81 ? -1.259 4.061 -12.194 1.00 97.44 81 PHE A CA 1
ATOM 638 C C . PHE A 1 81 ? 0.200 3.726 -12.534 1.00 97.44 81 PHE A C 1
ATOM 640 O O . PHE A 1 81 ? 0.870 3.055 -11.750 1.00 97.44 81 PHE A O 1
ATOM 647 N N . PRO A 1 82 ? 0.735 4.185 -13.677 1.00 96.25 82 PRO A N 1
ATOM 648 C CA . PRO A 1 82 ? 2.170 4.146 -13.931 1.00 96.25 82 PRO A CA 1
ATOM 649 C C . PRO A 1 82 ? 2.878 5.226 -13.102 1.00 96.25 82 PRO A C 1
ATOM 651 O O . PRO A 1 82 ? 2.594 6.412 -13.272 1.00 96.25 82 PRO A O 1
ATOM 654 N N . ILE A 1 83 ? 3.799 4.828 -12.221 1.00 97.44 83 ILE A N 1
ATOM 655 C CA . ILE A 1 83 ? 4.481 5.734 -11.291 1.00 97.44 83 ILE A CA 1
ATOM 656 C C . ILE A 1 83 ? 6.004 5.584 -11.291 1.00 97.44 83 ILE A C 1
ATOM 658 O O . ILE A 1 83 ? 6.563 4.499 -11.479 1.00 97.44 83 ILE A O 1
ATOM 662 N N . SER A 1 84 ? 6.690 6.680 -10.976 1.00 90.94 84 SER A N 1
ATOM 663 C CA . SER A 1 84 ? 8.101 6.673 -10.590 1.00 90.94 84 SER A CA 1
ATOM 664 C C . SER A 1 84 ? 8.276 7.441 -9.288 1.00 90.94 84 SER A C 1
ATOM 666 O O . SER A 1 84 ? 7.951 8.623 -9.198 1.00 90.94 84 SER A O 1
ATOM 668 N N . ALA A 1 85 ? 8.832 6.772 -8.279 1.00 85.69 85 ALA A N 1
ATOM 669 C CA . ALA A 1 85 ? 9.185 7.420 -7.020 1.00 85.69 85 ALA A CA 1
ATOM 670 C C . ALA A 1 85 ? 10.399 8.355 -7.168 1.00 85.69 85 ALA A C 1
ATOM 672 O O . ALA A 1 85 ? 10.547 9.290 -6.389 1.00 85.69 85 ALA A O 1
ATOM 673 N N . VAL A 1 86 ? 11.250 8.114 -8.174 1.00 88.31 86 VAL A N 1
ATOM 674 C CA . VAL A 1 86 ? 12.460 8.906 -8.439 1.00 88.31 86 VAL A CA 1
ATOM 675 C C . VAL A 1 86 ? 12.101 10.236 -9.087 1.00 88.31 86 VAL A C 1
ATOM 677 O O . VAL A 1 86 ? 12.594 11.280 -8.668 1.00 88.31 86 VAL A O 1
ATOM 680 N N . THR A 1 87 ? 11.241 10.211 -10.108 1.00 85.56 87 THR A N 1
ATOM 681 C CA . THR A 1 87 ? 10.862 11.426 -10.846 1.00 85.56 87 THR A CA 1
ATOM 682 C C . THR A 1 87 ? 9.616 12.102 -10.278 1.00 85.56 87 THR A C 1
ATOM 684 O O . THR A 1 87 ? 9.331 13.247 -10.617 1.00 85.56 87 THR A O 1
ATOM 687 N N . GLY A 1 88 ? 8.854 11.398 -9.437 1.00 83.12 88 GLY A N 1
ATOM 688 C CA . GLY A 1 88 ? 7.553 11.835 -8.935 1.00 83.12 88 GLY A CA 1
ATOM 689 C C . GLY A 1 88 ? 6.405 11.658 -9.934 1.00 83.12 88 GLY A C 1
ATOM 690 O O . GLY A 1 88 ? 5.267 12.008 -9.621 1.00 83.12 88 GLY A O 1
ATOM 691 N N . GLN A 1 89 ? 6.672 11.110 -11.126 1.00 90.75 89 GLN A N 1
ATOM 692 C CA . GLN A 1 89 ? 5.654 10.864 -12.146 1.00 90.75 89 GLN A CA 1
ATOM 693 C C . GLN A 1 89 ? 4.528 9.979 -11.594 1.00 90.75 89 GLN A C 1
ATOM 695 O O . GLN A 1 89 ? 4.797 8.938 -10.995 1.00 90.75 89 GLN A O 1
ATOM 700 N N . GLY A 1 90 ? 3.274 10.379 -11.830 1.00 84.75 90 GLY A N 1
ATOM 701 C CA . GLY A 1 90 ? 2.074 9.601 -11.499 1.00 84.75 90 GLY A CA 1
ATOM 702 C C . GLY A 1 90 ? 1.726 9.533 -10.008 1.00 84.75 90 GLY A C 1
ATOM 703 O O . GLY A 1 90 ? 0.683 8.983 -9.652 1.00 84.75 90 GLY A O 1
ATOM 704 N N . LEU A 1 91 ? 2.580 10.066 -9.122 1.00 84.94 91 LEU A N 1
ATOM 705 C CA . LEU A 1 91 ? 2.319 10.084 -7.683 1.00 84.94 91 LEU A CA 1
ATOM 706 C C . LEU A 1 91 ? 1.162 11.018 -7.297 1.00 84.94 91 LEU A C 1
ATOM 708 O O . LEU A 1 91 ? 0.331 10.576 -6.503 1.00 84.94 91 LEU A O 1
ATOM 712 N N . PRO A 1 92 ? 1.052 12.261 -7.816 1.00 86.19 92 PRO A N 1
ATOM 713 C CA . PRO A 1 92 ? -0.062 13.142 -7.459 1.00 86.19 92 PRO A CA 1
ATOM 714 C C . PRO A 1 92 ? -1.428 12.533 -7.793 1.00 86.19 92 PRO A C 1
ATOM 716 O O . PRO A 1 92 ? -2.343 12.579 -6.973 1.00 86.19 92 PRO A O 1
ATOM 719 N N . GLU A 1 93 ? -1.553 11.908 -8.964 1.00 84.81 93 GLU A N 1
ATOM 720 C CA . GLU A 1 93 ? -2.780 11.260 -9.425 1.00 84.81 93 GLU A CA 1
ATOM 721 C C . GLU A 1 93 ? -3.115 10.019 -8.591 1.00 84.81 93 GLU A C 1
ATOM 723 O O . GLU A 1 93 ? -4.272 9.819 -8.210 1.00 84.81 93 GLU A O 1
ATOM 728 N N . LEU A 1 94 ? -2.105 9.202 -8.266 1.00 90.62 94 LEU A N 1
ATOM 729 C CA . LEU A 1 94 ? -2.274 8.036 -7.401 1.00 90.62 94 LEU A CA 1
ATOM 730 C C . LEU A 1 94 ? -2.734 8.446 -5.996 1.00 90.62 94 LEU A C 1
ATOM 732 O O . LEU A 1 94 ? -3.697 7.882 -5.475 1.00 90.62 94 LEU A O 1
ATOM 736 N N . VAL A 1 95 ? -2.066 9.431 -5.388 1.00 89.12 95 VAL A N 1
ATOM 737 C CA . VAL A 1 95 ? -2.395 9.925 -4.043 1.00 89.12 95 VAL A CA 1
ATOM 738 C C . VAL A 1 95 ? -3.795 10.528 -4.021 1.00 89.12 95 VAL A C 1
ATOM 740 O O . VAL A 1 95 ? -4.579 10.174 -3.145 1.00 89.12 95 VAL A O 1
ATOM 743 N N . GLY A 1 96 ? -4.142 11.368 -5.002 1.00 84.12 96 GLY A N 1
ATOM 744 C CA . GLY A 1 96 ? -5.482 11.950 -5.107 1.00 84.12 96 GLY A CA 1
ATOM 745 C C . GLY A 1 96 ? -6.575 10.881 -5.155 1.00 84.12 96 GLY A C 1
ATOM 746 O O . GLY A 1 96 ? -7.510 10.914 -4.358 1.00 84.12 96 GLY A O 1
ATOM 747 N N . CYS A 1 97 ? -6.402 9.861 -6.002 1.00 89.19 97 CYS A N 1
ATOM 748 C CA . CYS A 1 97 ? -7.351 8.752 -6.090 1.00 89.19 97 CYS A CA 1
ATOM 749 C C . CYS A 1 97 ? -7.459 7.947 -4.783 1.00 89.19 97 CYS A C 1
ATOM 751 O O . CYS A 1 97 ? -8.545 7.483 -4.428 1.00 89.19 97 CYS A O 1
ATOM 753 N N . LEU A 1 98 ? -6.346 7.722 -4.080 1.00 87.88 98 LEU A N 1
ATOM 754 C CA . LEU A 1 98 ? -6.357 7.020 -2.795 1.00 87.88 98 LEU A CA 1
ATOM 755 C C . LEU A 1 98 ? -7.086 7.829 -1.720 1.00 87.88 98 LEU A C 1
ATOM 757 O O . LEU A 1 98 ? -7.863 7.251 -0.961 1.00 87.88 98 LEU A O 1
ATOM 761 N N . CYS A 1 99 ? -6.869 9.146 -1.672 1.00 82.00 99 CYS A N 1
ATOM 762 C CA . CYS A 1 99 ? -7.571 10.042 -0.757 1.00 82.00 99 CYS A CA 1
ATOM 763 C C . CYS A 1 99 ? -9.089 9.960 -0.953 1.00 82.00 99 CYS A C 1
ATOM 765 O O . CYS A 1 99 ? -9.803 9.722 0.019 1.00 82.00 99 CYS A O 1
ATOM 767 N N . GLU A 1 100 ? -9.568 10.060 -2.197 1.00 88.00 100 GLU A N 1
ATOM 768 C CA . GLU A 1 100 ? -10.997 9.952 -2.527 1.00 88.00 100 GLU A CA 1
ATOM 769 C C . GLU A 1 100 ? -11.604 8.635 -2.023 1.00 88.00 100 GLU A C 1
ATOM 771 O O . GLU A 1 100 ? -12.608 8.637 -1.312 1.00 88.00 100 GLU A O 1
ATOM 776 N N . LEU A 1 101 ? -10.959 7.502 -2.314 1.00 86.62 101 LEU A N 1
ATOM 777 C CA . LEU A 1 101 ? -11.466 6.184 -1.918 1.00 86.62 101 LEU A CA 1
ATOM 778 C C . LEU A 1 101 ? -11.469 5.982 -0.397 1.00 86.62 101 LEU A C 1
ATOM 780 O O . LEU A 1 101 ? -12.365 5.336 0.151 1.00 86.62 101 LEU A O 1
ATOM 784 N N . VAL A 1 102 ? -10.475 6.529 0.307 1.00 82.50 102 VAL A N 1
ATOM 785 C CA . VAL A 1 102 ? -10.432 6.495 1.776 1.00 82.50 102 VAL A CA 1
ATOM 786 C C . VAL A 1 102 ? -11.544 7.359 2.371 1.00 82.50 102 VAL A C 1
ATOM 788 O O . VAL A 1 102 ? -12.179 6.947 3.343 1.00 82.50 102 VAL A O 1
ATOM 791 N N . GLU A 1 103 ? -11.808 8.536 1.805 1.00 81.00 103 GLU A N 1
ATOM 792 C CA . GLU A 1 103 ? -12.902 9.408 2.243 1.00 81.00 103 GLU A CA 1
ATOM 793 C C . GLU A 1 103 ? -14.279 8.784 1.997 1.00 81.00 103 GLU A C 1
ATOM 795 O O . GLU A 1 103 ? -15.130 8.812 2.888 1.00 81.00 103 GLU A O 1
ATOM 800 N N . GLU A 1 104 ? -14.493 8.170 0.833 1.00 82.56 104 GLU A N 1
ATOM 801 C CA . GLU A 1 104 ? -15.716 7.421 0.523 1.00 82.56 104 GLU A CA 1
ATOM 802 C C . GLU A 1 104 ? -15.937 6.276 1.514 1.00 82.56 104 GLU A C 1
ATOM 804 O O . GLU A 1 104 ? -17.031 6.118 2.064 1.00 82.56 104 GLU A O 1
ATOM 809 N N . HIS A 1 105 ? -14.881 5.515 1.815 1.00 77.44 105 HIS A N 1
ATOM 810 C CA . HIS A 1 105 ? -14.953 4.443 2.800 1.00 77.44 105 HIS A CA 1
ATOM 811 C C . HIS A 1 105 ? -15.286 4.969 4.203 1.00 77.44 105 HIS A C 1
ATOM 813 O O . HIS A 1 105 ? -16.087 4.354 4.908 1.00 77.44 105 HIS A O 1
ATOM 819 N N . ARG A 1 106 ? -14.732 6.121 4.610 1.00 69.25 106 ARG A N 1
ATOM 820 C CA . ARG A 1 106 ? -15.057 6.763 5.897 1.00 69.25 106 ARG A CA 1
ATOM 821 C C . ARG A 1 106 ? -16.532 7.159 5.977 1.00 69.25 106 ARG A C 1
ATOM 823 O O . ARG A 1 106 ? -17.174 6.830 6.972 1.00 69.25 106 ARG A O 1
ATOM 830 N N . LYS A 1 107 ? -17.075 7.774 4.921 1.00 64.62 107 LYS A N 1
ATOM 831 C CA . LYS A 1 107 ? -18.492 8.174 4.837 1.00 64.62 107 LYS A CA 1
ATOM 832 C C . LYS A 1 107 ? -19.447 6.977 4.896 1.00 64.62 107 LYS A C 1
ATOM 834 O O . LYS A 1 107 ? -20.477 7.049 5.558 1.00 64.62 107 LYS A O 1
ATOM 839 N N . GLY A 1 108 ? -19.103 5.863 4.244 1.00 51.62 108 GLY A N 1
ATOM 840 C CA . GLY A 1 108 ? -19.930 4.647 4.226 1.00 51.62 108 GLY A CA 1
ATOM 841 C C . GLY A 1 108 ? -19.866 3.797 5.501 1.00 51.62 108 GLY A C 1
ATOM 842 O O . GLY A 1 108 ? -20.760 2.992 5.746 1.00 51.62 108 GLY A O 1
ATOM 843 N N . SER A 1 109 ? -18.835 3.977 6.327 1.00 47.22 109 SER A N 1
ATOM 844 C CA . SER A 1 109 ? -18.576 3.139 7.508 1.00 47.22 109 SER A CA 1
ATOM 845 C C . SER A 1 109 ? -19.185 3.681 8.807 1.00 47.22 109 SER A C 1
ATOM 847 O O . SER A 1 109 ? -18.894 3.158 9.879 1.00 47.22 109 SER A O 1
ATOM 849 N N . GLY A 1 110 ? -19.999 4.741 8.745 1.00 36.75 110 GLY A N 1
ATOM 850 C CA . GLY A 1 110 ? -20.582 5.364 9.939 1.00 36.75 110 GLY A CA 1
ATOM 851 C C . GLY A 1 110 ? -19.548 5.982 10.887 1.00 36.75 110 GLY A C 1
ATOM 852 O O . GLY A 1 110 ? -19.896 6.342 12.009 1.00 36.75 110 GLY A O 1
ATOM 853 N N . PHE A 1 111 ? -18.290 6.137 10.451 1.00 32.69 111 PHE A N 1
ATOM 854 C CA . PHE A 1 111 ? -17.354 7.006 11.151 1.00 32.69 111 PHE A CA 1
ATOM 855 C C . PHE A 1 111 ? -17.888 8.428 10.994 1.00 32.69 111 PHE A C 1
ATOM 857 O O . PHE A 1 111 ? -18.031 8.874 9.852 1.00 32.69 111 PHE A O 1
ATOM 864 N N . PRO A 1 112 ? -18.233 9.118 12.095 1.00 30.09 112 PRO A N 1
ATOM 865 C CA . PRO A 1 112 ? -18.844 10.429 12.004 1.00 30.09 112 PRO A CA 1
ATOM 866 C C . PRO A 1 112 ? -17.949 11.331 11.162 1.00 30.09 112 PRO A C 1
ATOM 868 O O . PRO A 1 112 ? -16.744 11.446 11.414 1.00 30.09 112 PRO A O 1
ATOM 871 N N . GLU A 1 113 ? -18.555 11.934 10.136 1.00 34.06 113 GLU A N 1
ATOM 872 C CA . GLU A 1 113 ? -17.962 13.051 9.422 1.00 34.06 113 GLU A CA 1
ATOM 873 C C . GLU A 1 113 ? -17.424 14.021 10.471 1.00 34.06 113 GLU A C 1
ATOM 875 O O . GLU A 1 113 ? -18.093 14.328 11.459 1.00 34.06 113 GLU A O 1
ATOM 880 N N . SER A 1 114 ? -16.181 14.456 10.295 1.00 40.09 114 SER A N 1
ATOM 881 C CA . SER A 1 114 ? -15.571 15.521 11.081 1.00 40.09 114 SER A CA 1
ATOM 882 C C . SER A 1 114 ? -16.498 16.738 11.072 1.00 40.09 114 SER A C 1
ATOM 884 O O . SER A 1 114 ? -16.499 17.524 10.127 1.00 40.09 114 SER A O 1
ATOM 886 N N . GLY A 1 115 ? -17.327 16.833 12.109 1.00 33.56 115 GLY A N 1
ATOM 887 C CA . GLY A 1 115 ? -18.563 17.599 12.063 1.00 33.56 115 GLY A CA 1
ATOM 888 C C . GLY A 1 115 ? -19.225 17.775 13.424 1.00 33.56 115 GLY A C 1
ATOM 889 O O . GLY A 1 115 ? -20.427 17.957 13.477 1.00 33.56 115 GLY A O 1
ATOM 890 N N . GLU A 1 116 ? -18.466 17.797 14.521 1.00 28.95 116 GLU A N 1
ATOM 891 C CA . GLU A 1 116 ? -18.897 18.500 15.732 1.00 28.95 116 GLU A CA 1
ATOM 892 C C . GLU A 1 116 ? -17.722 19.296 16.298 1.00 28.95 116 GLU A C 1
ATOM 894 O O . GLU A 1 116 ? -16.713 18.751 16.751 1.00 28.95 116 GLU A O 1
ATOM 899 N N . ARG A 1 117 ? -17.851 20.629 16.287 1.00 32.56 117 ARG A N 1
ATOM 900 C CA . ARG A 1 117 ? -17.083 21.480 17.197 1.00 32.56 117 ARG A CA 1
ATOM 901 C C . ARG A 1 117 ? -17.479 21.070 18.611 1.00 32.56 117 ARG A C 1
ATOM 903 O O . ARG A 1 117 ? -18.504 21.523 19.112 1.00 32.56 117 ARG A O 1
ATOM 910 N N . VAL A 1 118 ? -16.670 20.242 19.264 1.00 30.62 118 VAL A N 1
ATOM 911 C CA . VAL A 1 118 ? -16.792 20.050 20.708 1.00 30.62 118 VAL A CA 1
ATOM 912 C C . VAL A 1 118 ? -16.453 21.392 21.352 1.00 30.62 118 VAL A C 1
ATOM 914 O O . VAL A 1 118 ? -15.304 21.834 21.349 1.00 30.62 118 VAL A O 1
ATOM 917 N N . VAL A 1 119 ? -17.482 22.077 21.850 1.00 31.03 119 VAL A N 1
ATOM 918 C CA . VAL A 1 119 ? -17.339 23.267 22.687 1.00 31.03 119 VAL A CA 1
ATOM 919 C C . VAL A 1 119 ? -16.466 22.874 23.876 1.00 31.03 119 VAL A C 1
ATOM 921 O O . VAL A 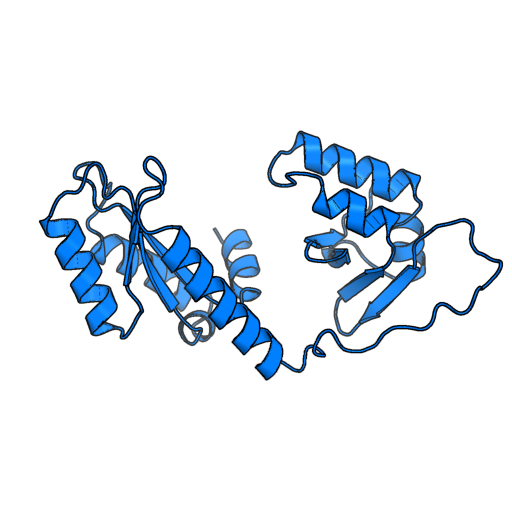1 119 ? -16.829 21.996 24.659 1.00 31.03 119 VAL A O 1
ATOM 924 N N . TYR A 1 120 ? -15.294 23.500 24.003 1.00 36.62 120 TYR A N 1
ATOM 925 C CA . TYR A 1 120 ? -14.449 23.345 25.181 1.00 36.62 120 TYR A CA 1
ATOM 926 C C . TYR A 1 120 ? -15.170 23.954 26.385 1.00 36.62 120 TYR A C 1
ATOM 928 O O . TYR A 1 120 ? -15.058 25.150 26.649 1.00 36.62 120 TYR A O 1
ATOM 936 N N . ALA A 1 121 ? -15.894 23.129 27.139 1.00 32.38 121 ALA A N 1
ATOM 937 C CA . ALA A 1 121 ? -16.187 23.453 28.522 1.00 32.38 121 ALA A CA 1
ATOM 938 C C . ALA A 1 121 ? -14.845 23.459 29.270 1.00 32.38 121 ALA A C 1
ATOM 940 O O . ALA A 1 121 ? -14.137 22.451 29.325 1.00 32.38 121 ALA A O 1
ATOM 941 N N . TYR A 1 122 ? -14.449 24.630 29.765 1.00 34.62 122 TYR A N 1
ATOM 942 C CA . TYR A 1 122 ? -13.294 24.790 30.638 1.00 34.62 122 TYR A CA 1
ATOM 943 C C . TYR A 1 122 ? -13.557 24.007 31.931 1.00 34.62 122 TYR A C 1
ATOM 945 O O . TYR A 1 122 ? -14.279 24.477 32.806 1.00 34.62 122 TYR A O 1
ATOM 953 N N . ASP A 1 123 ? -13.003 22.797 32.028 1.00 39.41 123 ASP A N 1
ATOM 954 C CA . ASP A 1 123 ? -12.884 22.081 33.296 1.00 39.41 123 ASP A CA 1
ATOM 955 C C . ASP A 1 123 ? -11.522 22.442 33.924 1.00 39.41 123 ASP A C 1
ATOM 957 O O . ASP A 1 123 ? -10.481 22.143 33.327 1.00 39.41 123 ASP A O 1
ATOM 961 N N . PRO A 1 124 ? -11.499 23.098 35.097 1.00 37.62 124 PRO A N 1
ATOM 962 C CA . PRO A 1 124 ? -10.286 23.493 35.809 1.00 37.62 124 PRO A CA 1
ATOM 963 C C . PRO A 1 124 ? -9.426 22.328 36.344 1.00 37.62 124 PRO A C 1
ATOM 965 O O . PRO A 1 124 ? -8.369 22.589 36.909 1.00 37.62 124 PRO A O 1
ATOM 968 N N . ARG A 1 125 ? -9.764 21.050 36.109 1.00 47.62 125 ARG A N 1
ATOM 969 C CA . ARG A 1 125 ? -8.876 19.882 36.371 1.00 47.62 125 ARG A CA 1
ATOM 970 C C . ARG A 1 125 ? -7.762 19.697 35.312 1.00 47.62 125 ARG A C 1
ATOM 972 O O . ARG A 1 125 ? -7.234 18.606 35.104 1.00 47.62 125 ARG A O 1
ATOM 979 N N . ARG A 1 126 ? -7.430 20.781 34.610 1.00 44.38 126 ARG A N 1
ATOM 980 C CA . ARG A 1 126 ? -6.740 20.893 33.314 1.00 44.38 126 ARG A CA 1
ATOM 981 C C . ARG A 1 126 ? -5.208 20.772 33.369 1.00 44.38 126 ARG A C 1
ATOM 983 O O . ARG A 1 126 ? -4.526 21.525 32.685 1.00 44.38 126 ARG A O 1
ATOM 990 N N . GLU A 1 127 ? -4.642 19.833 34.123 1.00 52.06 127 GLU A N 1
ATOM 991 C CA . GLU A 1 127 ? -3.171 19.682 34.173 1.00 52.06 127 GLU A CA 1
ATOM 992 C C . GLU A 1 127 ? -2.579 18.755 33.097 1.00 52.06 127 GLU A C 1
ATOM 994 O O . GLU A 1 127 ? -1.383 18.828 32.836 1.00 52.06 127 GLU A O 1
ATOM 999 N N . ARG A 1 128 ? -3.373 17.915 32.414 1.00 55.78 128 ARG A N 1
ATOM 1000 C CA . ARG A 1 128 ? -2.809 16.889 31.506 1.00 55.78 128 ARG A CA 1
ATOM 1001 C C . ARG A 1 128 ? -2.874 17.195 30.009 1.00 55.78 128 ARG A C 1
ATOM 1003 O O . ARG A 1 128 ? -2.160 16.566 29.246 1.00 55.78 128 ARG A O 1
ATOM 1010 N N . GLY A 1 129 ? -3.668 18.164 29.551 1.00 72.06 129 GLY A N 1
ATOM 1011 C CA . GLY A 1 129 ? -3.705 18.555 28.127 1.00 72.06 129 GLY A CA 1
ATOM 1012 C C . GLY A 1 129 ? -4.203 17.479 27.137 1.00 72.06 129 GLY A C 1
ATOM 1013 O O . GLY A 1 129 ? -4.163 17.716 25.931 1.00 72.06 129 GLY A O 1
ATOM 1014 N N . PHE A 1 130 ? -4.689 16.329 27.622 1.00 83.94 130 PHE A N 1
ATOM 1015 C CA . PHE A 1 130 ? -5.346 15.274 26.840 1.00 83.94 130 PHE A CA 1
ATOM 1016 C C . PHE A 1 130 ? -6.441 14.568 27.667 1.00 83.94 130 PHE A C 1
ATOM 1018 O O . PHE A 1 130 ? -6.518 14.744 28.885 1.00 83.94 130 PHE A O 1
ATOM 1025 N N . ARG A 1 131 ? -7.275 13.752 27.009 1.00 85.69 131 ARG A N 1
ATOM 1026 C CA . ARG A 1 131 ? -8.218 12.796 27.626 1.00 85.69 131 ARG A CA 1
ATOM 1027 C C . ARG A 1 131 ? -8.242 11.477 26.852 1.00 85.69 131 ARG A C 1
ATOM 1029 O O . ARG A 1 131 ? -8.010 11.483 25.646 1.00 85.69 131 ARG A O 1
ATOM 1036 N N . VAL A 1 132 ? -8.575 10.374 27.518 1.00 87.88 132 VAL A N 1
ATOM 1037 C CA . VAL A 1 132 ? -8.776 9.058 26.888 1.00 87.88 132 VAL A CA 1
ATOM 1038 C C . VAL A 1 132 ? -10.269 8.738 26.858 1.00 87.88 132 VAL A C 1
ATOM 1040 O O . VAL A 1 132 ? -10.962 8.891 27.860 1.00 87.88 132 VAL A O 1
ATOM 1043 N N . VAL A 1 133 ? -10.766 8.310 25.702 1.00 86.88 133 VAL A N 1
ATOM 1044 C CA . VAL A 1 133 ? -12.148 7.890 25.463 1.00 86.88 133 VAL A CA 1
ATOM 1045 C C . VAL A 1 133 ? -12.124 6.426 25.045 1.00 86.88 133 VAL A C 1
ATOM 1047 O O . VAL A 1 133 ? -11.361 6.047 24.161 1.00 86.88 133 VAL A O 1
ATOM 1050 N N . ARG A 1 134 ? -12.948 5.595 25.680 1.00 85.62 134 ARG A N 1
ATOM 1051 C CA . ARG A 1 134 ? -13.133 4.203 25.270 1.00 85.62 134 ARG A CA 1
ATOM 1052 C C . ARG A 1 134 ? -14.210 4.130 24.192 1.00 85.62 134 ARG A C 1
ATOM 1054 O O . ARG A 1 134 ? -15.311 4.632 24.399 1.00 85.62 134 ARG A O 1
ATOM 1061 N N . GLU A 1 135 ? -13.894 3.483 23.082 1.00 82.75 135 GLU A N 1
ATOM 1062 C CA . GLU A 1 135 ? -14.822 3.192 21.990 1.00 82.75 135 GLU A CA 1
ATOM 1063 C C . GLU A 1 135 ? -14.967 1.673 21.805 1.00 82.75 135 GLU A C 1
ATOM 1065 O O . GLU A 1 135 ? -14.301 0.880 22.481 1.00 82.75 135 GLU A O 1
ATOM 1070 N N . GLU A 1 136 ? -15.871 1.242 20.923 1.00 81.69 136 GLU A N 1
ATOM 1071 C CA . GLU A 1 136 ? -16.100 -0.180 20.659 1.00 81.69 136 GLU A CA 1
ATOM 1072 C C . GLU A 1 136 ? -14.843 -0.839 20.067 1.00 81.69 136 GLU A C 1
ATOM 1074 O O . GLU A 1 136 ? -14.555 -0.754 18.876 1.00 81.69 136 GLU A O 1
ATOM 1079 N N . GLY A 1 137 ? -14.075 -1.505 20.933 1.00 77.38 137 GLY A N 1
ATOM 1080 C CA . GLY A 1 137 ? -12.886 -2.271 20.560 1.00 77.38 137 GLY A CA 1
ATOM 1081 C C . GLY A 1 137 ? -11.575 -1.480 20.495 1.00 77.38 137 GLY A C 1
ATOM 1082 O O . GLY A 1 137 ? -10.583 -2.039 20.031 1.00 77.38 137 GLY A O 1
ATOM 1083 N N . TYR A 1 138 ? -11.537 -0.215 20.935 1.00 86.19 138 TYR A N 1
ATOM 1084 C CA . TYR A 1 138 ? -10.300 0.576 20.992 1.00 86.19 138 TYR A CA 1
ATOM 1085 C C . TYR A 1 138 ? -10.372 1.763 21.967 1.00 86.19 138 TYR A C 1
ATOM 1087 O O . TYR A 1 138 ? -11.433 2.116 22.483 1.00 86.19 138 TYR A O 1
ATOM 1095 N N . TYR A 1 139 ? -9.226 2.405 22.197 1.00 88.00 139 TYR A N 1
ATOM 1096 C CA . TYR A 1 139 ? -9.087 3.615 23.005 1.00 88.00 139 TYR A CA 1
ATOM 1097 C C . TYR A 1 139 ? -8.663 4.795 22.132 1.00 88.00 139 TYR A C 1
ATOM 1099 O O . TYR A 1 139 ? -7.704 4.703 21.372 1.00 88.00 139 TYR A O 1
ATOM 1107 N N . ARG A 1 140 ? -9.346 5.931 22.253 1.00 91.44 140 ARG A N 1
ATOM 1108 C CA . ARG A 1 140 ? -9.001 7.176 21.564 1.00 91.44 140 ARG A CA 1
ATOM 1109 C C . ARG A 1 140 ? -8.418 8.177 22.549 1.00 91.44 140 ARG A C 1
ATOM 1111 O O . ARG A 1 140 ? -9.052 8.520 23.541 1.00 91.44 140 ARG A O 1
ATOM 1118 N N . VAL A 1 141 ? -7.231 8.687 22.260 1.00 90.06 141 VAL A N 1
ATOM 1119 C CA . VAL A 1 141 ? -6.570 9.727 23.049 1.00 90.06 141 VAL A CA 1
ATOM 1120 C C . VAL A 1 141 ? -6.711 11.050 22.299 1.00 90.06 141 VAL A C 1
ATOM 1122 O O . VAL A 1 141 ? -6.275 11.182 21.157 1.00 90.06 141 VAL A O 1
ATOM 1125 N N . LEU A 1 142 ? -7.345 12.024 22.945 1.00 84.00 142 LEU A N 1
ATOM 1126 C CA . LEU A 1 142 ? -7.670 13.333 22.380 1.00 84.00 142 LEU A CA 1
ATOM 1127 C C . LEU A 1 142 ? -6.859 14.418 23.076 1.00 84.00 142 LEU A C 1
ATOM 1129 O O . LEU A 1 142 ? -6.847 14.459 24.306 1.00 84.00 142 LEU A O 1
ATOM 1133 N N . GLY A 1 143 ? -6.254 15.333 22.321 1.00 84.69 143 GLY A N 1
ATOM 1134 C CA . GLY A 1 143 ? -5.566 16.493 22.890 1.00 84.69 143 GLY A CA 1
ATOM 1135 C C . GLY A 1 143 ? -4.554 17.124 21.941 1.00 84.69 143 GLY A C 1
ATOM 1136 O O . GLY A 1 143 ? -3.754 16.430 21.321 1.00 84.69 143 GLY A O 1
ATOM 1137 N N . GLU A 1 144 ? -4.530 18.456 21.884 1.00 79.06 144 GLU A N 1
ATOM 1138 C CA . GLU A 1 144 ? -3.687 19.211 20.946 1.00 79.06 144 GLU A CA 1
ATOM 1139 C C . GLU A 1 144 ? -2.197 18.848 21.062 1.00 79.06 144 GLU A C 1
ATOM 1141 O O . GLU A 1 144 ? -1.501 18.697 20.058 1.00 79.06 144 GLU A O 1
ATOM 1146 N N . ALA A 1 145 ? -1.702 18.648 22.286 1.00 77.31 145 ALA A N 1
ATOM 1147 C CA . ALA A 1 145 ? -0.301 18.319 22.523 1.00 77.31 145 ALA A CA 1
ATOM 1148 C C . ALA A 1 145 ? 0.071 16.898 22.058 1.00 77.31 145 ALA A C 1
ATOM 1150 O O . ALA A 1 145 ? 1.147 16.709 21.490 1.00 77.31 145 ALA A O 1
ATOM 1151 N N . VAL A 1 146 ? -0.801 15.907 22.287 1.00 85.38 146 VAL A N 1
ATOM 1152 C CA . VAL A 1 146 ? -0.557 14.506 21.890 1.00 85.38 146 VAL A CA 1
ATOM 1153 C C . VAL A 1 146 ? -0.763 14.312 20.389 1.00 85.38 146 VAL A C 1
ATOM 1155 O O . VAL A 1 146 ? 0.061 13.684 19.731 1.00 85.38 146 VAL A O 1
ATOM 1158 N N . GLU A 1 147 ? -1.794 14.934 19.821 1.00 85.38 147 GLU A N 1
ATOM 1159 C CA . GLU A 1 147 ? -2.059 14.915 18.381 1.00 85.38 147 GLU A CA 1
ATOM 1160 C C . GLU A 1 147 ? -0.962 15.659 17.612 1.00 85.38 147 GLU A C 1
ATOM 1162 O O . GLU A 1 147 ? -0.451 15.166 16.608 1.00 85.38 147 GLU A O 1
ATOM 1167 N N . GLY A 1 148 ? -0.527 16.820 18.111 1.00 75.62 148 GLY A N 1
ATOM 1168 C CA . GLY A 1 148 ? 0.564 17.585 17.514 1.00 75.62 148 GLY A CA 1
ATOM 1169 C C . GLY A 1 148 ? 1.910 16.858 17.560 1.00 75.62 148 GLY A C 1
ATOM 1170 O O . GLY A 1 148 ? 2.716 17.017 16.645 1.00 75.62 148 GLY A O 1
ATOM 1171 N N . LEU A 1 149 ? 2.159 16.051 18.594 1.00 75.75 149 LEU A N 1
ATOM 1172 C CA . LEU A 1 149 ? 3.375 15.248 18.708 1.00 75.75 149 LEU A CA 1
ATOM 1173 C C . LEU A 1 149 ? 3.454 14.185 17.609 1.00 75.75 149 LEU A C 1
ATOM 1175 O O . LEU A 1 149 ? 4.488 14.047 16.960 1.00 75.75 149 LEU A O 1
ATOM 1179 N N . VAL A 1 150 ? 2.353 13.469 17.401 1.00 80.50 150 VAL A N 1
ATOM 1180 C CA . VAL A 1 150 ? 2.239 12.404 16.403 1.00 80.50 150 VAL A CA 1
ATOM 1181 C C . VAL A 1 150 ? 2.302 12.970 14.983 1.00 80.50 150 VAL A C 1
ATOM 1183 O O . VAL A 1 150 ? 3.049 12.464 14.157 1.00 80.50 150 VAL A O 1
ATOM 1186 N N . ARG A 1 151 ? 1.599 14.076 14.707 1.00 78.19 151 ARG A N 1
ATOM 1187 C CA . ARG A 1 151 ? 1.533 14.668 13.356 1.00 78.19 151 ARG A CA 1
ATOM 1188 C C . ARG A 1 151 ? 2.844 15.280 12.861 1.00 78.19 151 ARG A C 1
ATOM 1190 O O . ARG A 1 151 ? 3.014 15.460 11.661 1.00 78.19 151 ARG A O 1
ATOM 1197 N N . ARG A 1 152 ? 3.740 15.687 13.766 1.00 68.94 152 ARG A N 1
ATOM 1198 C CA . ARG A 1 152 ? 4.997 16.377 13.413 1.00 68.94 152 ARG A CA 1
ATOM 1199 C C . ARG A 1 152 ? 6.160 15.427 13.140 1.00 68.94 152 ARG A C 1
ATOM 1201 O O . ARG A 1 152 ? 7.217 15.898 12.725 1.00 68.94 152 ARG A O 1
ATOM 1208 N N . LEU A 1 153 ? 6.010 14.139 13.437 1.00 61.09 153 LEU A N 1
ATOM 1209 C CA . LEU A 1 153 ? 7.111 13.186 13.446 1.00 61.09 153 LEU A CA 1
ATOM 1210 C C . LEU A 1 153 ? 6.872 12.064 12.440 1.00 61.09 153 LEU A C 1
ATOM 1212 O O . LEU A 1 153 ? 5.774 11.535 12.325 1.00 61.09 153 LEU A O 1
ATOM 1216 N N . ASP A 1 154 ? 7.936 11.698 11.732 1.00 64.69 154 ASP A N 1
ATOM 1217 C CA . ASP A 1 154 ? 7.970 10.537 10.847 1.00 64.69 154 ASP A CA 1
ATOM 1218 C C . ASP A 1 154 ? 8.122 9.262 11.690 1.00 64.69 154 ASP A C 1
ATOM 1220 O O . ASP A 1 154 ? 9.234 8.855 12.040 1.00 64.69 154 ASP A O 1
ATOM 1224 N N . LEU A 1 155 ? 6.988 8.672 12.078 1.00 64.62 155 LEU A N 1
ATOM 1225 C CA . LEU A 1 155 ? 6.920 7.515 12.979 1.00 64.62 155 LEU A CA 1
ATOM 1226 C C . LEU A 1 155 ? 7.345 6.194 12.325 1.00 64.62 155 LEU A C 1
ATOM 1228 O O . LEU A 1 155 ? 7.421 5.181 13.019 1.00 64.62 155 LEU A O 1
ATOM 1232 N N . GLU A 1 156 ? 7.683 6.200 11.032 1.00 58.81 156 GLU A N 1
ATOM 1233 C CA . GLU A 1 156 ? 8.313 5.055 10.365 1.00 58.81 156 GLU A CA 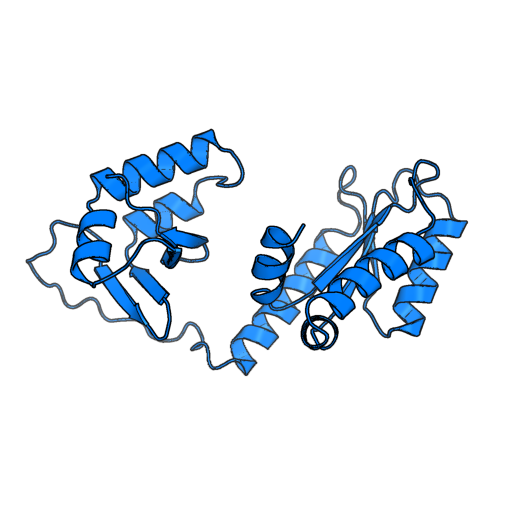1
ATOM 1234 C C . GLU A 1 156 ? 9.770 4.875 10.817 1.00 58.81 156 GLU A C 1
ATOM 1236 O O . GLU A 1 156 ? 10.341 3.786 10.718 1.00 58.81 156 GLU A O 1
ATOM 1241 N N . ARG A 1 157 ? 10.382 5.927 11.378 1.00 60.12 157 ARG A N 1
ATOM 1242 C CA . ARG A 1 157 ? 11.735 5.866 11.937 1.00 60.12 157 ARG A CA 1
ATOM 1243 C C . ARG A 1 157 ? 11.700 5.330 13.371 1.00 60.12 157 ARG A C 1
ATOM 1245 O O . ARG A 1 157 ? 11.112 5.983 14.238 1.00 60.12 157 ARG A O 1
ATOM 1252 N N . PRO A 1 158 ? 12.447 4.255 13.696 1.00 57.06 158 PRO A N 1
ATOM 1253 C CA . PRO A 1 158 ? 12.478 3.686 15.049 1.00 57.06 158 PRO A CA 1
ATOM 1254 C C . PRO A 1 158 ? 12.823 4.700 16.152 1.00 57.06 158 PRO A C 1
ATOM 1256 O O . PRO A 1 158 ? 12.283 4.649 17.252 1.00 57.06 158 PRO A O 1
ATOM 1259 N N . GLN A 1 159 ? 13.693 5.665 15.846 1.00 51.50 159 GLN A N 1
ATOM 1260 C CA . GLN A 1 159 ? 14.112 6.719 16.778 1.00 51.50 159 GLN A CA 1
ATOM 1261 C C . GLN A 1 159 ? 12.991 7.735 17.059 1.00 51.50 159 GLN A C 1
ATOM 1263 O O . GLN A 1 159 ? 12.842 8.192 18.191 1.00 51.50 159 GLN A O 1
ATOM 1268 N N . ALA A 1 160 ? 12.191 8.077 16.044 1.00 59.34 160 ALA A N 1
ATOM 1269 C CA . ALA A 1 160 ? 11.054 8.980 16.190 1.00 59.34 160 ALA A CA 1
ATOM 1270 C C . ALA A 1 160 ? 9.904 8.300 16.943 1.00 59.34 160 ALA A C 1
ATOM 1272 O O . ALA A 1 160 ? 9.297 8.918 17.816 1.00 59.34 160 ALA A O 1
ATOM 1273 N N . LEU A 1 161 ? 9.672 7.012 16.676 1.00 65.94 161 LEU A N 1
ATOM 1274 C CA . LEU A 1 161 ? 8.710 6.200 17.414 1.00 65.94 161 LEU A CA 1
ATOM 1275 C C . LEU A 1 161 ? 9.066 6.116 18.905 1.00 65.94 161 LEU A C 1
ATOM 1277 O O . LEU A 1 161 ? 8.240 6.454 19.752 1.00 65.94 161 LEU A O 1
ATOM 1281 N N . ALA A 1 162 ? 10.315 5.763 19.227 1.00 64.44 162 ALA A N 1
ATOM 1282 C CA . ALA A 1 162 ? 10.796 5.704 20.609 1.00 64.44 162 ALA A CA 1
ATOM 1283 C C . ALA A 1 162 ? 10.684 7.066 21.322 1.00 64.44 162 ALA A C 1
ATOM 1285 O O . ALA A 1 162 ? 10.343 7.141 22.507 1.00 64.44 162 ALA A O 1
ATOM 1286 N N . TYR A 1 163 ? 10.932 8.162 20.596 1.00 67.62 163 TYR A N 1
ATOM 1287 C CA . TYR A 1 163 ? 10.753 9.519 21.107 1.00 67.62 163 TYR A CA 1
ATOM 1288 C C . TYR A 1 163 ? 9.287 9.836 21.428 1.00 67.62 163 TYR A C 1
ATOM 1290 O O . TYR A 1 163 ? 9.002 10.383 22.497 1.00 67.62 163 TYR A O 1
ATOM 1298 N N . VAL A 1 164 ? 8.355 9.485 20.535 1.00 73.75 164 VAL A N 1
ATOM 1299 C CA . VAL A 1 164 ? 6.918 9.677 20.771 1.00 73.75 164 VAL A CA 1
ATOM 1300 C C . VAL A 1 164 ? 6.446 8.848 21.952 1.00 73.75 164 VAL A C 1
ATOM 1302 O O . VAL A 1 164 ? 5.843 9.418 22.857 1.00 73.75 164 VAL A O 1
ATOM 1305 N N . GLN A 1 165 ? 6.789 7.561 22.008 1.00 71.56 165 GLN A N 1
ATOM 1306 C CA . GLN A 1 165 ? 6.450 6.681 23.131 1.00 71.56 165 GLN A CA 1
ATOM 1307 C C . GLN A 1 165 ? 6.951 7.256 24.463 1.00 71.56 165 GLN A C 1
ATOM 1309 O O . GLN A 1 165 ? 6.168 7.471 25.390 1.00 71.56 165 GLN A O 1
ATOM 1314 N N . SER A 1 166 ? 8.22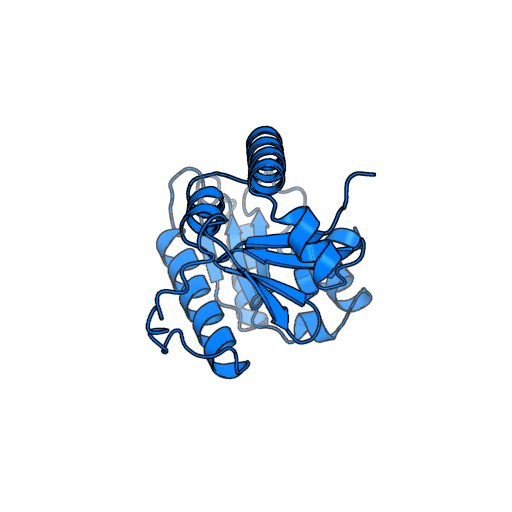8 7.648 24.521 1.00 70.00 166 SER A N 1
ATOM 1315 C CA . SER A 1 166 ? 8.826 8.274 25.707 1.00 70.00 166 SER A CA 1
ATOM 1316 C C . SER A 1 166 ? 8.097 9.546 26.144 1.00 70.00 166 SER A C 1
ATOM 1318 O O . SER A 1 166 ? 8.018 9.850 27.337 1.00 70.00 166 SER A O 1
ATOM 1320 N N . ARG A 1 167 ? 7.599 10.338 25.189 1.00 76.62 167 ARG A N 1
ATOM 1321 C CA . ARG A 1 167 ? 6.938 11.613 25.471 1.00 76.62 167 ARG A CA 1
ATOM 1322 C C . ARG A 1 167 ? 5.469 11.431 25.850 1.00 76.62 167 ARG A C 1
ATOM 1324 O O . ARG A 1 167 ? 5.040 12.100 26.783 1.00 76.62 167 ARG A O 1
ATOM 1331 N N . LEU A 1 168 ? 4.744 10.499 25.230 1.00 81.12 168 LEU A N 1
ATOM 1332 C CA . LEU A 1 168 ? 3.393 10.104 25.649 1.00 81.12 168 LEU A CA 1
ATOM 1333 C C . LEU A 1 168 ? 3.393 9.575 27.090 1.00 81.12 168 LEU A C 1
ATOM 1335 O O . LEU A 1 168 ? 2.534 9.967 27.881 1.00 81.12 168 LEU A O 1
ATOM 1339 N N . ARG A 1 169 ? 4.412 8.787 27.460 1.00 78.69 169 ARG A N 1
ATOM 1340 C CA . ARG A 1 169 ? 4.624 8.326 28.838 1.00 78.69 169 ARG A CA 1
ATOM 1341 C C . ARG A 1 169 ? 4.816 9.491 29.806 1.00 78.69 169 ARG A C 1
ATOM 1343 O O . ARG A 1 169 ? 4.090 9.610 30.780 1.00 78.69 169 ARG A O 1
ATOM 1350 N N . ARG A 1 170 ? 5.726 10.429 29.508 1.00 73.94 170 ARG A N 1
ATOM 1351 C CA . ARG A 1 170 ? 5.927 11.629 30.357 1.00 73.94 170 ARG A CA 1
ATOM 1352 C C . ARG A 1 170 ? 4.679 12.500 30.488 1.00 73.94 170 ARG A C 1
ATOM 1354 O O . ARG A 1 170 ? 4.542 13.206 31.480 1.00 73.94 170 ARG A O 1
ATOM 1361 N N . MET A 1 171 ? 3.812 12.496 29.479 1.00 79.19 171 MET A N 1
ATOM 1362 C CA . MET A 1 171 ? 2.545 13.222 29.519 1.00 79.19 171 MET A CA 1
ATOM 1363 C C . MET A 1 171 ? 1.506 12.511 30.395 1.00 79.19 171 MET A C 1
ATOM 1365 O O . MET A 1 171 ? 0.584 13.161 30.874 1.00 79.19 171 MET A O 1
ATOM 1369 N N . GLY A 1 172 ? 1.670 11.219 30.672 1.00 83.88 172 GLY A N 1
ATOM 1370 C CA . GLY A 1 172 ? 0.780 10.454 31.537 1.00 83.88 172 GLY A CA 1
ATOM 1371 C C . GLY A 1 172 ? -0.305 9.672 30.786 1.00 83.88 172 GLY A C 1
ATOM 1372 O O . GLY A 1 172 ? -1.354 9.373 31.365 1.00 83.88 172 GLY A O 1
ATOM 1373 N N . VAL A 1 173 ? -0.127 9.468 29.472 1.00 88.06 173 VAL A N 1
ATOM 1374 C CA . VAL A 1 173 ? -1.130 8.854 28.580 1.00 88.06 173 VAL A CA 1
ATOM 1375 C C . VAL A 1 173 ? -1.298 7.368 28.883 1.00 88.06 173 VAL A C 1
ATOM 1377 O O . VAL A 1 173 ? -2.420 6.868 28.906 1.00 88.06 173 VAL A O 1
ATOM 1380 N N . GLU A 1 174 ? -0.196 6.676 29.153 1.00 87.25 174 GLU 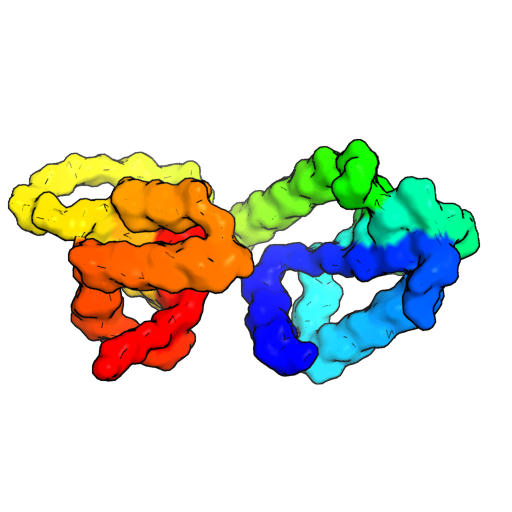A N 1
ATOM 1381 C CA . GLU A 1 174 ? -0.171 5.247 29.471 1.00 87.25 174 GLU A CA 1
ATOM 1382 C C . GLU A 1 174 ? -0.926 4.939 30.770 1.00 87.25 174 GLU A C 1
ATOM 1384 O O . GLU A 1 174 ? -1.799 4.073 30.801 1.00 87.25 174 GLU A O 1
ATOM 1389 N N . GLU A 1 175 ? -0.689 5.717 31.827 1.00 84.44 175 GLU A N 1
ATOM 1390 C CA . GLU A 1 175 ? -1.368 5.553 33.112 1.00 84.44 175 GLU A CA 1
ATOM 1391 C C . GLU A 1 175 ? -2.863 5.864 33.018 1.00 84.44 175 GLU A C 1
ATOM 1393 O O . GLU A 1 175 ? -3.652 5.374 33.827 1.00 84.44 175 GLU A O 1
ATOM 1398 N N . GLU A 1 176 ? -3.265 6.727 32.082 1.00 87.56 176 GLU A N 1
ATOM 1399 C CA . GLU A 1 176 ? -4.676 6.989 31.809 1.00 87.56 176 GLU A CA 1
ATOM 1400 C C . GLU A 1 176 ? -5.314 5.839 31.018 1.00 87.56 176 GLU A C 1
ATOM 1402 O O . GLU A 1 176 ? -6.405 5.404 31.373 1.00 87.56 176 GLU A O 1
ATOM 1407 N N . LEU A 1 177 ? -4.630 5.287 30.011 1.00 88.00 177 LEU A N 1
ATOM 1408 C CA . LEU A 1 177 ? -5.091 4.108 29.267 1.00 88.00 177 LEU A CA 1
ATOM 1409 C C . LEU A 1 177 ? -5.320 2.908 30.196 1.00 88.00 177 LEU A C 1
ATOM 1411 O O . LEU A 1 177 ? -6.395 2.305 30.169 1.00 88.00 177 LEU A O 1
ATOM 1415 N N . LEU A 1 178 ? -4.362 2.622 31.083 1.00 87.56 178 LEU A N 1
ATOM 1416 C CA . LEU A 1 178 ? -4.491 1.577 32.103 1.00 87.56 178 LEU A CA 1
ATOM 1417 C C . LEU A 1 178 ? -5.677 1.837 33.041 1.00 87.56 178 LEU A C 1
ATOM 1419 O O . LEU A 1 178 ? -6.447 0.923 33.335 1.00 87.56 178 LEU A O 1
ATOM 1423 N N . ARG A 1 179 ? -5.881 3.091 33.469 1.00 85.56 179 ARG A N 1
ATOM 1424 C CA . ARG A 1 179 ? -7.040 3.483 34.292 1.00 85.56 179 ARG A CA 1
ATOM 1425 C C . ARG A 1 179 ? -8.377 3.277 33.579 1.00 85.56 179 ARG A C 1
ATOM 1427 O O . ARG A 1 179 ? -9.353 2.924 34.235 1.00 85.56 179 ARG A O 1
ATOM 1434 N N . GLN A 1 180 ? -8.419 3.441 32.258 1.00 85.94 180 GLN A N 1
ATOM 1435 C CA . GLN A 1 180 ? -9.593 3.149 31.425 1.00 85.94 180 GLN A CA 1
ATOM 1436 C C . GLN A 1 180 ? -9.730 1.649 31.076 1.00 85.94 180 GLN A C 1
ATOM 1438 O O . GLN A 1 180 ? -10.647 1.248 30.350 1.00 85.94 180 GLN A O 1
ATOM 1443 N N . GLY A 1 181 ? -8.845 0.803 31.609 1.00 89.00 181 GLY A N 1
ATOM 1444 C CA . GLY A 1 181 ? -8.892 -0.650 31.482 1.00 89.00 181 GLY A CA 1
ATOM 1445 C C . GLY A 1 181 ? -8.233 -1.209 30.223 1.00 89.00 181 GLY A C 1
ATOM 1446 O O . GLY A 1 181 ? -8.510 -2.363 29.897 1.00 89.00 181 GLY A O 1
ATOM 1447 N N . ALA A 1 182 ? -7.405 -0.419 29.529 1.00 88.56 182 ALA A N 1
ATOM 1448 C CA . ALA A 1 182 ? -6.651 -0.898 28.377 1.00 88.56 182 ALA A CA 1
ATOM 1449 C C . ALA A 1 182 ? -5.678 -2.006 28.795 1.00 88.56 182 ALA A C 1
ATOM 1451 O O . ALA A 1 182 ? -5.035 -1.934 29.845 1.00 88.56 182 ALA A O 1
ATOM 1452 N N . ARG A 1 183 ? -5.576 -3.036 27.964 1.00 89.00 183 ARG A N 1
ATOM 1453 C CA . ARG A 1 183 ? -4.708 -4.198 28.140 1.00 89.00 183 ARG A CA 1
ATOM 1454 C C . ARG A 1 183 ? -3.654 -4.236 27.051 1.00 89.00 183 ARG A C 1
ATOM 1456 O O . ARG A 1 183 ? -3.821 -3.648 25.986 1.00 89.00 183 ARG A O 1
ATOM 1463 N N . GLU A 1 184 ? -2.572 -4.954 27.323 1.00 87.12 184 GLU A N 1
ATOM 1464 C CA . GLU A 1 184 ? -1.561 -5.232 26.309 1.00 87.12 184 GLU A CA 1
ATOM 1465 C C . GLU A 1 184 ? -2.214 -5.818 25.046 1.00 87.12 184 GLU A C 1
ATOM 1467 O O . GLU A 1 184 ? -2.993 -6.772 25.113 1.00 87.12 184 GLU A O 1
ATOM 1472 N N . GLY A 1 185 ? -1.914 -5.212 23.899 1.00 79.94 185 GLY A N 1
ATOM 1473 C CA . GLY A 1 185 ? -2.489 -5.547 22.600 1.00 79.94 185 GLY A CA 1
ATOM 1474 C C . GLY A 1 185 ? -3.787 -4.812 22.243 1.00 79.94 185 GLY A C 1
ATOM 1475 O O . GLY A 1 185 ? -4.254 -4.972 21.115 1.00 79.94 185 GLY A O 1
ATOM 1476 N N . ASP A 1 186 ? -4.368 -4.003 23.138 1.00 83.94 186 ASP A N 1
ATOM 1477 C CA . ASP A 1 186 ? -5.537 -3.181 22.807 1.00 83.94 186 ASP A CA 1
ATOM 1478 C C . ASP A 1 186 ? -5.159 -2.042 21.855 1.00 83.94 186 ASP A C 1
ATOM 1480 O O . ASP A 1 186 ? -4.098 -1.432 21.965 1.00 83.94 186 ASP A O 1
ATOM 1484 N N . THR A 1 187 ? -6.045 -1.708 20.917 1.00 86.44 187 THR A N 1
ATOM 1485 C CA . THR A 1 187 ? -5.772 -0.642 19.949 1.00 86.44 187 THR A CA 1
ATOM 1486 C C . THR A 1 187 ? -5.922 0.743 20.578 1.00 86.44 187 THR A C 1
ATOM 1488 O O . THR A 1 187 ? -6.950 1.049 21.186 1.00 86.44 187 THR A O 1
ATOM 1491 N N . VAL A 1 188 ? -4.936 1.613 20.350 1.00 84.50 188 VAL A N 1
ATOM 1492 C CA . VAL A 1 188 ? -4.939 3.023 20.751 1.00 84.50 188 VAL A CA 1
ATOM 1493 C C . VAL A 1 188 ? -4.845 3.920 19.521 1.00 84.50 188 VAL A C 1
ATOM 1495 O O . VAL A 1 188 ? -4.066 3.665 18.604 1.00 84.50 188 VAL A O 1
ATOM 1498 N N . VAL A 1 189 ? -5.644 4.985 19.507 1.00 84.94 189 VAL A N 1
ATOM 1499 C CA . VAL A 1 189 ? -5.728 5.959 18.414 1.00 84.94 189 VAL A CA 1
ATOM 1500 C C . VAL A 1 189 ? -5.401 7.357 18.936 1.00 84.94 189 VAL A C 1
ATOM 1502 O O . VAL A 1 189 ? -6.078 7.845 19.841 1.00 84.94 189 VAL A O 1
ATOM 1505 N N . ILE A 1 190 ? -4.399 8.021 18.351 1.00 87.00 190 ILE A N 1
ATOM 1506 C CA . ILE A 1 190 ? -4.070 9.440 18.580 1.00 87.00 190 ILE A CA 1
ATOM 1507 C C . ILE A 1 190 ? -4.125 10.153 17.228 1.00 87.00 190 ILE A C 1
ATOM 1509 O O . ILE A 1 190 ? -3.277 9.917 16.371 1.00 87.00 190 ILE A O 1
ATOM 1513 N N . GLY A 1 191 ? -5.103 11.038 17.025 1.00 83.25 191 GLY A N 1
ATOM 1514 C CA . GLY A 1 191 ? -5.314 11.662 15.716 1.00 83.25 191 GLY A CA 1
ATOM 1515 C C . GLY A 1 191 ? -5.579 10.613 14.628 1.00 83.25 191 GLY A C 1
ATOM 1516 O O . GLY A 1 191 ? -6.570 9.886 14.692 1.00 83.25 191 GLY A O 1
ATOM 1517 N N . ASP A 1 192 ? -4.697 10.552 13.634 1.00 77.75 192 ASP A N 1
ATOM 1518 C CA . ASP A 1 192 ? -4.678 9.590 12.527 1.00 77.75 192 ASP A CA 1
ATOM 1519 C C . ASP A 1 192 ? -3.751 8.384 12.761 1.00 77.75 192 ASP A C 1
ATOM 1521 O O . ASP A 1 192 ? -3.749 7.445 11.965 1.00 77.75 192 ASP A O 1
ATOM 1525 N N . TYR A 1 193 ? -2.997 8.374 13.861 1.00 79.56 193 TYR A N 1
ATOM 1526 C CA . TYR A 1 193 ? -2.074 7.298 14.200 1.00 79.56 193 TYR A CA 1
ATOM 1527 C C . TYR A 1 193 ? -2.738 6.221 15.053 1.00 79.56 193 TYR A C 1
ATOM 1529 O O . TYR A 1 193 ? -3.452 6.518 16.015 1.00 79.56 193 TYR A O 1
ATOM 1537 N N . VAL A 1 194 ? -2.462 4.962 14.710 1.00 81.50 194 VAL A N 1
ATOM 1538 C CA . VAL A 1 194 ? -3.029 3.769 15.344 1.00 81.50 194 VAL A CA 1
ATOM 1539 C C . VAL A 1 194 ? -1.894 2.835 15.739 1.00 81.50 194 VAL A C 1
ATOM 1541 O O . VAL A 1 194 ? -1.033 2.532 14.915 1.00 81.50 194 VAL A O 1
ATOM 1544 N N . PHE A 1 195 ? -1.901 2.363 16.981 1.00 81.19 195 PHE A N 1
ATOM 1545 C CA . PHE A 1 195 ? -0.888 1.443 17.494 1.00 81.19 195 PHE A CA 1
ATOM 1546 C C . PHE A 1 195 ? -1.475 0.485 18.532 1.00 81.19 195 PHE A C 1
ATOM 1548 O O . PHE A 1 195 ? -2.528 0.751 19.115 1.00 81.19 195 PHE A O 1
ATOM 1555 N N . ASP A 1 196 ? -0.785 -0.632 18.756 1.00 80.12 196 ASP A N 1
ATOM 1556 C CA . ASP A 1 196 ? -1.117 -1.571 19.824 1.00 80.12 196 ASP A CA 1
ATOM 1557 C C . ASP A 1 196 ? -0.548 -1.059 21.149 1.00 80.12 196 ASP A C 1
ATOM 1559 O O . ASP A 1 196 ? 0.611 -0.638 21.228 1.00 80.12 196 ASP A O 1
ATOM 1563 N N . PHE A 1 197 ? -1.360 -1.098 22.200 1.00 85.31 197 PHE A N 1
ATOM 1564 C CA . PHE A 1 197 ? -0.933 -0.734 23.537 1.00 85.31 197 PHE A CA 1
ATOM 1565 C C . PHE A 1 197 ? 0.044 -1.780 24.068 1.00 85.31 197 PHE A C 1
ATOM 1567 O O . PHE A 1 197 ? -0.312 -2.943 24.235 1.00 85.31 197 PHE A O 1
ATOM 1574 N N . LEU A 1 198 ? 1.276 -1.364 24.337 1.00 79.88 198 LEU A N 1
ATOM 1575 C CA . LEU A 1 198 ? 2.315 -2.195 24.934 1.00 79.88 198 LEU A CA 1
ATOM 1576 C C . LEU A 1 198 ? 2.761 -1.500 26.226 1.00 79.88 198 LEU A C 1
ATOM 1578 O O . LEU A 1 198 ? 3.617 -0.618 26.145 1.00 79.88 198 LEU A O 1
ATOM 1582 N N . PRO A 1 199 ? 2.138 -1.803 27.381 1.00 74.69 199 PRO A N 1
ATOM 1583 C CA . PRO A 1 199 ? 2.547 -1.208 28.645 1.00 74.69 199 PRO A CA 1
ATOM 1584 C C . PRO A 1 199 ? 3.962 -1.675 28.999 1.00 74.69 199 PRO A C 1
ATOM 1586 O O . PRO A 1 199 ? 4.256 -2.871 28.938 1.00 74.69 199 PRO A O 1
ATOM 1589 N N . GLU A 1 200 ? 4.841 -0.748 29.376 1.00 66.31 200 GLU A N 1
ATOM 1590 C CA . GLU A 1 200 ? 6.135 -1.129 29.949 1.00 66.31 200 GLU A CA 1
ATOM 1591 C C . GLU A 1 200 ? 5.902 -1.528 31.415 1.00 66.31 200 GLU A C 1
ATOM 1593 O O . GLU A 1 200 ? 5.360 -0.751 32.200 1.00 66.31 200 GLU A O 1
ATOM 1598 N N . SER A 1 201 ? 6.261 -2.766 31.774 1.00 54.19 201 SER A N 1
ATOM 1599 C CA . SER A 1 201 ? 6.242 -3.235 33.172 1.00 54.19 201 SER A CA 1
ATOM 1600 C C . SER A 1 201 ? 7.369 -2.621 33.996 1.00 54.19 201 SER A C 1
ATOM 1602 O O . SER A 1 201 ? 8.501 -2.542 33.465 1.00 54.19 201 SER A O 1
#

Secondary structure (DSSP, 8-state):
-HHHHHHHTT-S-EEEEEE-BTT-SS-HHHHHHHHHHHHHHH-GGGGGS-EEEEEE-GGGB-HHHHHHHHHHHHHHT-EEEE--TTT-TTHHHHHHHHHHHHHHHHHHTT---S---------S--SSS-EEEEETTEEEEE-HHHHHHHHTS-TTSHHHHHHHHHHHHHHTHHHHHHHTT--TT-EEEETTEEEE-----